Protein AF-A0A7Y3F1F1-F1 (afdb_monomer_lite)

Foldseek 3Di:
DDDPVVCVVVVLVVLLVCLVVPFVPDCDFPPPDHDDPDVVSVVVVVVVPPPPPDPPDDDDQWDWDAQPLVRDTFTFGWDDDPVNDDTPQLQGRQGPVLRDGPVLSVLVVCCCRRLVDDQAFQEEEADCPDSSNVSVVVRHVNYDYAYADPPDDQQDFDDDPNDTGGHHDLLDHPDAFPNGSAYHYDPDLVVPPPSVSSVVSRNRD

Secondary structure (DSSP, 8-state):
----GGGHHHHHHHHHHHHIIIIIS-S-PPTT----SSHHHHHHHHHTS-TTS--SS---SEEEEEETTTTEEEEEE----TTSPPP-SSS--B-TTT---HHHHHHHHHHHHHH---TT--EEES-SSSHHHHHHHTT-TT-EE-B--TTSPTT-EEEETTEEEEB--TTS--SPTT--SEEE-SS-GGG-TTHHHHHHHHHH-

Radius of gyration: 19.61 Å; chains: 1; bounding box: 64×45×43 Å

pLDDT: mean 88.76, std 12.5, range [46.25, 98.62]

Sequence (205 aa):
MKDFSFLEPARRSFRNWQRKRTRIRPSQLPSPFSHAKDIDAVHRYFSGFVDGRKPQVEPADTLAGVCYICDEDVHFSVNVPTDGAPVNWRETLTCPGCGLINRWRGCLHVFDAVCQPQQNDRIYLTETLSPVYQNLAARYPDLCASEFIPDAAPGESVEVHGVPVRNEDVTCLTFADASLDSVLCFDVLEHVPDYRSALKEFFRV

Structure (mmCIF, N/CA/C/O backbone):
data_AF-A0A7Y3F1F1-F1
#
_entry.id   AF-A0A7Y3F1F1-F1
#
loop_
_atom_site.group_PDB
_atom_site.id
_atom_site.type_symbol
_atom_site.label_atom_id
_atom_site.label_alt_id
_atom_site.label_comp_id
_atom_site.label_asym_id
_atom_site.label_entity_id
_atom_site.label_seq_id
_atom_site.pdbx_PDB_ins_code
_atom_site.Cartn_x
_atom_site.Cartn_y
_atom_site.Cartn_z
_atom_site.occupancy
_atom_site.B_iso_or_equiv
_atom_site.auth_seq_id
_atom_site.auth_comp_id
_atom_site.auth_asym_id
_atom_site.auth_atom_id
_atom_site.pdbx_PDB_model_num
ATOM 1 N N . MET A 1 1 ? -36.306 6.806 -4.053 1.00 48.94 1 MET A N 1
ATOM 2 C CA . MET A 1 1 ? -35.264 5.793 -3.769 1.00 48.94 1 MET A CA 1
ATOM 3 C C . MET A 1 1 ? -35.222 5.593 -2.263 1.00 48.94 1 MET A C 1
ATOM 5 O O . MET A 1 1 ? -35.136 6.593 -1.569 1.00 48.94 1 MET A O 1
ATOM 9 N N . LYS A 1 2 ? -35.389 4.369 -1.744 1.00 54.44 2 LYS A N 1
ATOM 10 C CA . LYS A 1 2 ? -35.271 4.122 -0.296 1.00 54.44 2 LYS A CA 1
ATOM 11 C C . LYS A 1 2 ? -33.787 4.110 0.070 1.00 54.44 2 LYS A C 1
ATOM 13 O O . LYS A 1 2 ? -33.035 3.356 -0.542 1.00 54.44 2 LYS A O 1
ATOM 18 N N . ASP A 1 3 ? -33.392 4.961 1.010 1.00 65.69 3 ASP A N 1
ATOM 19 C CA . ASP A 1 3 ? -32.038 4.981 1.553 1.00 65.69 3 ASP A CA 1
ATOM 20 C C . ASP A 1 3 ? -31.857 3.776 2.490 1.00 65.69 3 ASP A C 1
ATOM 22 O O . ASP A 1 3 ? -32.596 3.605 3.460 1.00 65.69 3 ASP A O 1
ATOM 26 N N . PHE A 1 4 ? -30.920 2.898 2.138 1.00 71.81 4 PHE A N 1
ATOM 27 C CA . PHE A 1 4 ? -30.567 1.695 2.894 1.00 71.81 4 PHE A CA 1
ATOM 28 C C . PHE A 1 4 ? -29.196 1.834 3.575 1.00 71.81 4 PHE A C 1
ATOM 30 O O . PHE A 1 4 ? -28.594 0.823 3.935 1.00 71.81 4 PHE A O 1
ATOM 37 N N . SER A 1 5 ? -28.699 3.062 3.755 1.00 70.88 5 SER A N 1
ATOM 38 C CA . SER A 1 5 ? -27.413 3.378 4.395 1.00 70.88 5 SER A CA 1
ATOM 39 C C . SER A 1 5 ? -27.214 2.697 5.757 1.00 70.88 5 SER A C 1
ATOM 41 O O . SER A 1 5 ? -26.111 2.261 6.076 1.00 70.88 5 SER A O 1
ATOM 43 N N . PHE A 1 6 ? -28.287 2.482 6.525 1.00 78.44 6 PHE A N 1
ATOM 44 C CA . PHE A 1 6 ? -28.245 1.776 7.814 1.00 78.44 6 PHE A CA 1
ATOM 45 C C . PHE A 1 6 ? -27.829 0.293 7.726 1.00 78.44 6 PHE A C 1
ATOM 47 O O . PHE A 1 6 ? -27.400 -0.279 8.726 1.00 78.44 6 PHE A O 1
ATOM 54 N N . LEU A 1 7 ? -27.943 -0.351 6.557 1.00 81.94 7 LEU A N 1
ATOM 55 C CA . LEU A 1 7 ? -27.497 -1.739 6.349 1.00 81.94 7 LEU A CA 1
ATOM 56 C C . LEU A 1 7 ? -26.009 -1.842 6.000 1.00 81.94 7 LEU A C 1
ATOM 58 O O . LEU A 1 7 ? -25.466 -2.948 5.966 1.00 81.94 7 LEU A O 1
ATOM 62 N N . GLU A 1 8 ? -25.349 -0.719 5.724 1.00 82.25 8 GLU A N 1
ATOM 63 C CA . GLU A 1 8 ? -23.978 -0.704 5.224 1.00 82.25 8 GLU A CA 1
ATOM 64 C C . GLU A 1 8 ? -22.957 -1.339 6.184 1.00 82.25 8 GLU A C 1
ATOM 66 O O . GLU A 1 8 ? -22.132 -2.127 5.712 1.00 82.25 8 GLU A O 1
ATOM 71 N N . PRO A 1 9 ? -23.033 -1.141 7.518 1.00 83.69 9 PRO A N 1
ATOM 72 C CA . PRO A 1 9 ? -22.144 -1.835 8.449 1.00 83.69 9 PRO A CA 1
ATOM 73 C C . PRO A 1 9 ? -22.270 -3.361 8.355 1.00 83.69 9 PRO A C 1
ATOM 75 O O . PRO A 1 9 ? -21.267 -4.065 8.259 1.00 83.69 9 PRO A O 1
ATOM 78 N N . ALA A 1 10 ? -23.499 -3.885 8.297 1.00 86.06 10 ALA A N 1
ATOM 79 C CA . ALA A 1 10 ? -23.739 -5.324 8.204 1.00 86.06 10 ALA A CA 1
ATOM 80 C C . ALA A 1 10 ? -23.251 -5.905 6.866 1.00 86.06 10 ALA A C 1
ATOM 82 O O . ALA A 1 10 ? -22.648 -6.981 6.834 1.00 86.06 10 ALA A O 1
ATOM 83 N N . ARG A 1 11 ? -23.463 -5.176 5.760 1.00 85.88 11 ARG A N 1
ATOM 84 C CA . ARG A 1 11 ? -22.950 -5.547 4.430 1.00 85.88 11 ARG A CA 1
ATOM 85 C C . ARG A 1 11 ? -21.427 -5.601 4.414 1.00 85.88 11 ARG A C 1
ATOM 87 O O . ARG A 1 11 ? -20.867 -6.585 3.932 1.00 85.88 11 ARG A O 1
ATOM 94 N N . ARG A 1 12 ? -20.770 -4.594 4.991 1.00 85.12 12 ARG A N 1
ATOM 95 C CA . ARG A 1 12 ? -19.311 -4.524 5.129 1.00 85.12 12 ARG A CA 1
ATOM 96 C C . ARG A 1 12 ? -18.765 -5.683 5.960 1.00 85.12 12 ARG A C 1
ATOM 98 O O . ARG A 1 12 ? -17.864 -6.384 5.504 1.00 85.12 12 ARG A O 1
ATOM 105 N N . SER A 1 13 ? -19.349 -5.959 7.128 1.00 85.56 13 SER A N 1
ATOM 106 C CA . SER A 1 13 ? -18.933 -7.090 7.970 1.00 85.56 13 SER A CA 1
ATOM 107 C C . SER A 1 13 ? -19.068 -8.432 7.245 1.00 85.56 13 SER A C 1
ATOM 109 O O . SER A 1 13 ? -18.141 -9.244 7.274 1.00 85.56 13 SER A O 1
ATOM 111 N N . PHE A 1 14 ? -20.185 -8.658 6.547 1.00 87.62 14 PHE A N 1
ATOM 112 C CA . PHE A 1 14 ? -20.390 -9.874 5.759 1.00 87.62 14 PHE A CA 1
ATOM 113 C C . PHE A 1 14 ? -19.380 -9.994 4.608 1.00 87.62 14 PHE A C 1
ATOM 115 O O . PHE A 1 14 ? -18.773 -11.052 4.425 1.00 87.62 14 PHE A O 1
ATOM 122 N N . ARG A 1 15 ? -19.135 -8.899 3.880 1.00 88.06 15 ARG A N 1
ATOM 123 C CA . ARG A 1 15 ? -18.131 -8.814 2.808 1.00 88.06 15 ARG A CA 1
ATOM 124 C C . ARG A 1 15 ? -16.734 -9.171 3.317 1.00 88.06 15 ARG A C 1
ATOM 126 O O . ARG A 1 15 ? -16.071 -10.025 2.730 1.00 88.06 15 ARG A O 1
ATOM 133 N N . ASN A 1 16 ? -16.297 -8.586 4.431 1.00 84.00 16 ASN A N 1
ATOM 134 C CA . ASN A 1 16 ? -14.983 -8.867 5.018 1.00 84.00 16 ASN A CA 1
ATOM 135 C C . ASN A 1 16 ? -14.855 -10.314 5.492 1.00 84.00 16 ASN A C 1
ATOM 137 O O . ASN A 1 16 ? -13.823 -10.954 5.276 1.00 84.00 16 ASN A O 1
ATOM 141 N N . TRP A 1 17 ? -15.911 -10.864 6.093 1.00 86.31 17 TRP A N 1
ATOM 142 C CA . TRP A 1 17 ? -15.952 -12.282 6.435 1.00 86.31 17 TRP A CA 1
ATOM 143 C C . TRP A 1 17 ? -15.817 -13.167 5.188 1.00 86.31 17 TRP A C 1
ATOM 145 O O . TRP A 1 17 ? -15.023 -14.112 5.183 1.00 86.31 17 TRP A O 1
ATOM 155 N N . GLN A 1 18 ? -16.523 -12.833 4.104 1.00 84.62 18 GLN A N 1
ATOM 156 C CA . GLN A 1 18 ? -16.448 -13.570 2.847 1.00 84.62 18 GLN A CA 1
ATOM 157 C C . GLN A 1 18 ? -15.039 -13.504 2.239 1.00 84.62 18 GLN A C 1
ATOM 159 O O . GLN A 1 18 ? -14.499 -14.552 1.881 1.00 84.62 18 GLN A O 1
ATOM 164 N N . ARG A 1 19 ? -14.402 -12.325 2.189 1.00 83.31 19 ARG A N 1
ATOM 165 C CA . ARG A 1 19 ? -13.003 -12.151 1.741 1.00 83.31 19 ARG A CA 1
ATOM 166 C C . ARG A 1 19 ? -12.044 -13.033 2.549 1.00 83.31 19 ARG A C 1
ATOM 168 O O . ARG A 1 19 ? -11.305 -13.837 1.977 1.00 83.31 19 ARG A O 1
ATOM 175 N N . LYS A 1 20 ? -12.122 -12.978 3.886 1.00 78.75 20 LYS A N 1
ATOM 176 C CA . LYS A 1 20 ? -11.295 -13.799 4.793 1.00 78.75 20 LYS A CA 1
ATOM 177 C C . LYS A 1 20 ? -11.478 -15.298 4.538 1.00 78.75 20 LYS A C 1
ATOM 179 O O . LYS A 1 20 ? -10.496 -16.036 4.474 1.00 78.75 20 LYS A O 1
ATOM 184 N N . ARG A 1 21 ? -12.725 -15.749 4.364 1.00 79.25 21 ARG A N 1
ATOM 185 C CA . ARG A 1 21 ? -13.057 -17.165 4.153 1.00 79.25 21 ARG A CA 1
ATOM 186 C C . ARG A 1 21 ? -12.664 -17.680 2.768 1.00 79.25 21 ARG A C 1
ATOM 188 O O . ARG A 1 21 ? -12.277 -18.837 2.654 1.00 79.25 21 ARG A O 1
ATOM 195 N N . THR A 1 22 ? -12.800 -16.860 1.729 1.00 73.81 22 THR A N 1
ATOM 196 C CA . THR A 1 22 ? -12.724 -17.322 0.331 1.00 73.81 22 THR A CA 1
ATOM 197 C C . THR A 1 22 ? -11.454 -16.912 -0.407 1.00 73.81 22 THR A C 1
ATOM 199 O O . THR A 1 22 ? -11.163 -17.523 -1.430 1.00 73.81 22 THR A O 1
ATOM 202 N N . ARG A 1 23 ? -10.706 -15.906 0.074 1.00 67.00 23 ARG A N 1
ATOM 203 C CA . ARG A 1 23 ? -9.561 -15.312 -0.652 1.00 67.00 23 ARG A CA 1
ATOM 204 C C . ARG A 1 23 ? -8.264 -15.203 0.141 1.00 67.00 23 ARG A C 1
ATOM 206 O O . ARG A 1 23 ? -7.208 -15.421 -0.433 1.00 67.00 23 ARG A O 1
ATOM 213 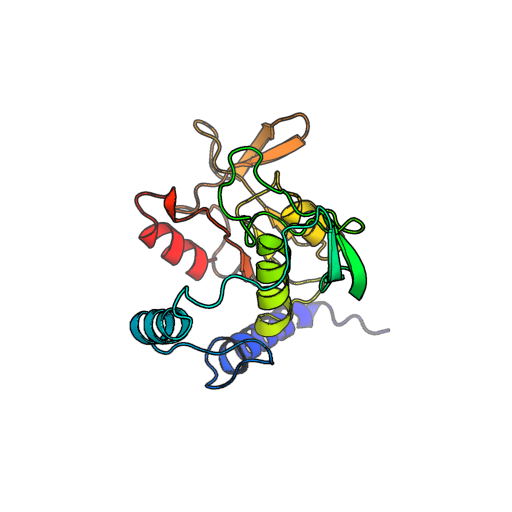N N . ILE A 1 24 ? -8.333 -14.965 1.452 1.00 66.69 24 ILE A N 1
ATOM 214 C CA . ILE A 1 24 ? -7.125 -14.910 2.300 1.00 66.69 24 ILE A CA 1
ATOM 215 C C . ILE A 1 24 ? -6.686 -16.310 2.757 1.00 66.69 24 ILE A C 1
ATOM 217 O O . ILE A 1 24 ? -5.497 -16.592 2.854 1.00 66.69 24 ILE A O 1
ATOM 221 N N . ARG A 1 25 ? -7.647 -17.203 3.029 1.00 65.38 25 ARG A N 1
ATOM 222 C CA . ARG A 1 25 ? -7.397 -18.593 3.453 1.00 65.38 25 ARG A CA 1
ATOM 223 C C . ARG A 1 25 ? -7.662 -19.711 2.415 1.00 65.38 25 ARG A C 1
ATOM 225 O O . ARG A 1 25 ? -7.680 -20.867 2.840 1.00 65.38 25 ARG A O 1
ATOM 232 N N . PRO A 1 26 ? -7.954 -19.468 1.121 1.00 62.38 26 PRO A N 1
ATOM 233 C CA . PRO A 1 26 ? -8.278 -20.548 0.203 1.00 62.38 26 PRO A CA 1
ATOM 234 C C . PRO A 1 26 ? -7.028 -21.341 -0.178 1.00 62.38 26 PRO A C 1
ATOM 236 O O . PRO A 1 26 ? -5.894 -20.916 0.002 1.00 62.38 26 PRO A O 1
ATOM 239 N N . SER A 1 27 ? -7.249 -22.498 -0.787 1.00 61.00 27 SER A N 1
ATOM 240 C CA . SER A 1 27 ? -6.193 -23.287 -1.420 1.00 61.00 27 SER A CA 1
ATOM 241 C C . SER A 1 27 ? -5.733 -22.720 -2.773 1.00 61.00 27 SER A C 1
ATOM 243 O O . SER A 1 27 ? -4.730 -23.195 -3.302 1.00 61.00 27 SER A O 1
ATOM 245 N N . GLN A 1 28 ? -6.450 -21.743 -3.352 1.00 68.62 28 GLN A N 1
ATOM 246 C CA . GLN A 1 28 ? -6.217 -21.215 -4.704 1.00 68.62 28 GLN A CA 1
ATOM 247 C C . GLN A 1 28 ? -6.370 -19.685 -4.760 1.00 68.62 28 GLN A C 1
ATOM 249 O O . GLN A 1 28 ? -7.409 -19.144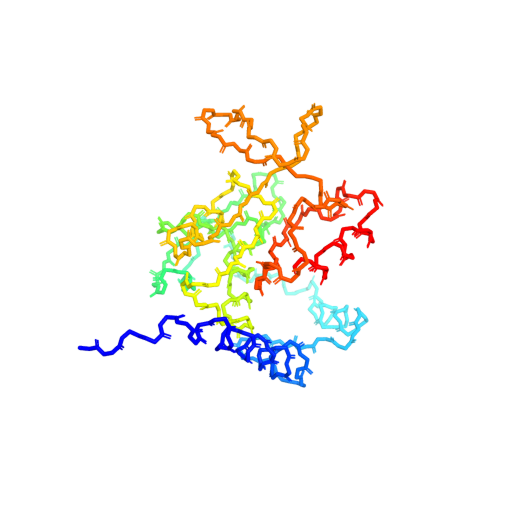 -4.376 1.00 68.62 28 GLN A O 1
ATOM 254 N N . LEU A 1 29 ? -5.341 -19.010 -5.279 1.00 77.00 29 LEU A N 1
ATOM 255 C CA . LEU A 1 29 ? -5.334 -17.578 -5.593 1.00 77.00 29 LEU A CA 1
ATOM 256 C C . LEU A 1 29 ? -5.647 -17.352 -7.081 1.00 77.00 29 LEU A C 1
ATOM 258 O O . LEU A 1 29 ? -5.452 -18.266 -7.887 1.00 77.00 29 LEU A O 1
ATOM 262 N N . PRO A 1 30 ? -6.146 -16.163 -7.468 1.00 81.38 30 PRO A N 1
ATOM 263 C CA . PRO A 1 30 ? -6.250 -15.809 -8.878 1.00 81.38 30 PRO A CA 1
ATOM 264 C C . PRO A 1 30 ? -4.861 -15.772 -9.527 1.00 81.38 30 PRO A C 1
ATOM 266 O O . PRO A 1 30 ? -3.894 -15.320 -8.914 1.00 81.38 30 PRO A O 1
ATOM 269 N N . SER A 1 31 ? -4.777 -16.211 -10.785 1.00 80.31 31 SER A N 1
ATOM 270 C CA . SER A 1 31 ? -3.573 -16.035 -11.606 1.00 80.31 31 SER A CA 1
ATOM 271 C C . SER A 1 31 ? -3.149 -14.556 -11.617 1.00 80.31 31 SER A C 1
ATOM 273 O O . SER A 1 31 ? -4.028 -13.703 -11.743 1.00 80.31 31 SER A O 1
ATOM 275 N N . PRO A 1 32 ? -1.844 -14.232 -11.525 1.00 84.56 32 PRO A N 1
ATOM 276 C CA . PRO A 1 32 ? -0.686 -15.137 -11.526 1.00 84.56 32 PRO A CA 1
ATOM 277 C C . PRO A 1 32 ? -0.234 -15.589 -10.125 1.00 84.56 32 PRO A C 1
ATOM 279 O O . PRO A 1 32 ? 0.852 -16.147 -9.978 1.00 84.56 32 PRO A O 1
ATOM 282 N N . PHE A 1 33 ? -1.018 -15.322 -9.081 1.00 85.19 33 PHE A N 1
ATOM 283 C CA . PHE A 1 33 ? -0.605 -15.557 -7.703 1.00 85.19 33 PHE A CA 1
ATOM 284 C C . PHE A 1 33 ? -0.799 -17.015 -7.283 1.00 85.19 33 PHE A C 1
ATOM 286 O O . PHE A 1 33 ? -1.746 -17.693 -7.681 1.00 85.19 33 PHE A O 1
ATOM 293 N N . SER A 1 34 ? 0.092 -17.494 -6.418 1.00 79.69 34 SER A N 1
ATOM 294 C CA . SER A 1 34 ? 0.042 -18.842 -5.854 1.00 79.69 34 SER A CA 1
ATOM 295 C C . SER A 1 34 ? 0.400 -18.822 -4.375 1.00 79.69 34 SER A C 1
ATOM 297 O O . SER A 1 34 ? 1.317 -18.109 -3.970 1.00 79.69 34 SER A O 1
ATOM 299 N N . HIS A 1 35 ? -0.283 -19.635 -3.569 1.00 79.50 35 HIS A N 1
ATOM 300 C CA . HIS A 1 35 ? 0.097 -19.828 -2.174 1.00 79.50 35 HIS A CA 1
ATOM 301 C C . HIS A 1 35 ? 1.345 -20.707 -2.073 1.00 79.50 35 HIS A C 1
ATOM 303 O O . HIS A 1 35 ? 1.365 -21.834 -2.570 1.00 79.50 35 HIS A O 1
ATOM 309 N N . ALA A 1 36 ? 2.347 -20.226 -1.344 1.00 80.88 36 ALA A N 1
ATOM 310 C CA . ALA A 1 36 ? 3.374 -21.082 -0.776 1.00 80.88 36 ALA A CA 1
ATOM 311 C C . ALA A 1 36 ? 2.923 -21.540 0.616 1.00 80.88 36 ALA A C 1
ATOM 313 O O . ALA A 1 36 ? 2.384 -20.752 1.391 1.00 80.88 36 ALA A O 1
ATOM 314 N N . LYS A 1 37 ? 3.110 -22.828 0.923 1.00 79.56 37 LYS A N 1
ATOM 315 C CA . LYS A 1 37 ? 2.702 -23.404 2.217 1.00 79.56 37 LYS A CA 1
ATOM 316 C C . LYS A 1 37 ? 3.575 -22.919 3.374 1.00 79.56 37 LYS A C 1
ATOM 318 O O . LYS A 1 37 ? 3.096 -22.806 4.496 1.00 79.56 37 LYS A O 1
ATOM 323 N N . ASP A 1 38 ? 4.842 -22.670 3.080 1.00 83.69 38 ASP A N 1
ATOM 324 C CA . ASP A 1 38 ? 5.893 -22.311 4.019 1.00 83.69 38 ASP A CA 1
ATOM 325 C C . ASP A 1 38 ? 7.013 -21.571 3.273 1.00 83.69 38 ASP A C 1
ATOM 327 O O . ASP A 1 38 ? 7.017 -21.471 2.039 1.00 83.69 38 ASP A O 1
ATOM 331 N N . ILE A 1 39 ? 7.962 -21.037 4.039 1.00 83.56 39 ILE A N 1
ATOM 332 C CA . ILE A 1 39 ? 9.119 -20.326 3.495 1.00 83.56 39 ILE A CA 1
ATOM 333 C C . ILE A 1 39 ? 10.017 -21.252 2.657 1.00 83.56 39 ILE A C 1
ATOM 335 O O . ILE A 1 39 ? 10.589 -20.819 1.661 1.00 83.56 39 ILE A O 1
ATOM 339 N N . ASP A 1 40 ? 10.070 -22.548 2.971 1.00 86.31 40 ASP A N 1
ATOM 340 C CA . ASP A 1 40 ? 10.858 -23.527 2.216 1.00 86.31 40 ASP A CA 1
ATOM 341 C C . ASP A 1 40 ? 10.284 -23.770 0.814 1.00 86.31 40 ASP A C 1
ATOM 343 O O . ASP A 1 40 ? 11.019 -23.988 -0.149 1.00 86.31 40 ASP A O 1
ATOM 347 N N . ALA A 1 41 ? 8.961 -23.730 0.653 1.00 85.56 41 ALA A N 1
ATOM 348 C CA . ALA A 1 41 ? 8.294 -23.773 -0.641 1.00 85.56 41 ALA A CA 1
ATOM 349 C C . ALA A 1 41 ? 8.605 -22.519 -1.466 1.00 85.56 41 ALA A C 1
ATOM 351 O O . ALA A 1 41 ? 8.846 -22.642 -2.667 1.00 85.56 41 ALA A O 1
ATOM 352 N N . VAL A 1 42 ? 8.666 -21.343 -0.829 1.00 82.62 42 VAL A N 1
ATOM 353 C CA . VAL A 1 42 ? 9.107 -20.098 -1.478 1.00 82.62 42 VAL A CA 1
ATOM 354 C C . VAL A 1 42 ? 10.557 -20.231 -1.943 1.00 82.62 42 VAL A C 1
ATOM 356 O O . VAL A 1 42 ? 10.848 -20.020 -3.119 1.00 82.62 42 VAL A O 1
ATOM 359 N N . HIS A 1 43 ? 11.460 -20.657 -1.057 1.00 82.44 43 HIS A N 1
ATOM 360 C CA . HIS A 1 43 ? 12.865 -20.861 -1.399 1.00 82.44 43 HIS A CA 1
ATOM 361 C C . HIS A 1 43 ? 13.046 -21.881 -2.520 1.00 82.44 43 HIS A C 1
ATOM 363 O O . HIS A 1 43 ? 13.827 -21.623 -3.425 1.00 82.44 43 HIS A O 1
ATOM 369 N N . ARG A 1 44 ? 12.308 -23.000 -2.511 1.00 82.31 44 ARG A N 1
ATOM 370 C CA . ARG A 1 44 ? 12.335 -23.997 -3.596 1.00 82.31 44 ARG A CA 1
ATOM 371 C C . ARG A 1 44 ? 11.837 -23.445 -4.924 1.00 82.31 44 ARG A C 1
ATOM 373 O O . ARG A 1 44 ? 12.409 -23.767 -5.961 1.00 82.31 44 ARG A O 1
ATOM 380 N N . TYR A 1 45 ? 10.777 -22.640 -4.900 1.00 79.12 45 TYR A N 1
ATOM 381 C CA . TYR A 1 45 ? 10.273 -21.990 -6.104 1.00 79.12 45 TYR A CA 1
ATOM 382 C C . TYR A 1 45 ? 11.358 -21.100 -6.712 1.00 79.12 45 TYR A C 1
ATOM 384 O O . TYR A 1 45 ? 11.686 -21.263 -7.882 1.00 79.12 45 TYR A O 1
ATOM 392 N N . PHE A 1 46 ? 11.975 -20.231 -5.905 1.00 75.06 46 PHE A N 1
ATOM 393 C CA . PHE A 1 46 ? 13.008 -19.312 -6.382 1.00 75.06 46 PHE A CA 1
ATOM 394 C C . PHE A 1 46 ? 14.354 -19.986 -6.682 1.00 75.06 46 PHE A C 1
ATOM 396 O O . PHE A 1 46 ? 15.037 -19.565 -7.608 1.00 75.06 46 PHE A O 1
ATOM 403 N N . SER A 1 47 ? 14.726 -21.062 -5.985 1.00 71.81 47 SER A N 1
ATOM 404 C CA . SER A 1 47 ? 15.972 -21.797 -6.250 1.00 71.81 47 SER A CA 1
ATOM 405 C C . SER A 1 47 ? 15.917 -22.648 -7.520 1.00 71.81 47 SER A C 1
ATOM 407 O O . SER A 1 47 ? 16.960 -22.958 -8.094 1.00 71.81 47 SER A O 1
ATOM 409 N N . GLY A 1 48 ? 14.713 -22.985 -8.000 1.00 61.62 48 GLY A N 1
ATOM 410 C CA . GLY A 1 48 ? 14.507 -23.582 -9.322 1.00 61.62 48 GLY A CA 1
ATOM 411 C C . GLY A 1 48 ? 14.868 -22.639 -10.477 1.00 61.62 48 GLY A C 1
ATOM 412 O O . GLY A 1 48 ? 15.159 -23.103 -11.581 1.00 61.62 48 GLY A O 1
ATOM 413 N N . PHE A 1 49 ? 14.922 -21.329 -10.220 1.00 58.53 49 PHE A N 1
ATOM 414 C CA . PHE A 1 49 ? 15.497 -20.337 -11.123 1.00 58.53 49 PHE A CA 1
ATOM 415 C C . PHE A 1 49 ? 16.993 -20.228 -10.829 1.00 58.53 49 PHE A C 1
ATOM 417 O O . PHE A 1 49 ? 17.469 -19.235 -10.289 1.00 58.53 49 PHE A O 1
ATOM 424 N N . VAL A 1 50 ? 17.746 -21.285 -11.149 1.00 52.44 50 VAL A N 1
ATOM 425 C CA . VAL A 1 50 ? 19.210 -21.214 -11.105 1.00 52.44 50 VAL A CA 1
ATOM 426 C C . VAL A 1 50 ? 19.633 -20.041 -11.987 1.00 52.44 50 VAL A C 1
ATOM 428 O O . VAL A 1 50 ? 19.282 -19.995 -13.171 1.00 52.44 50 VAL A O 1
ATOM 431 N N . ASP A 1 51 ? 20.371 -19.114 -11.380 1.00 50.97 51 ASP A N 1
ATOM 432 C CA . ASP A 1 51 ? 20.972 -17.895 -11.931 1.00 50.97 51 ASP A CA 1
ATOM 433 C C . ASP A 1 51 ? 22.047 -18.210 -12.998 1.00 50.97 51 ASP A C 1
ATOM 435 O O . ASP A 1 51 ? 23.220 -17.868 -12.904 1.00 50.97 51 ASP A O 1
ATOM 439 N N . GLY A 1 52 ? 21.653 -18.992 -14.002 1.00 46.25 52 GLY A N 1
ATOM 440 C CA . GLY A 1 52 ? 22.434 -19.376 -15.176 1.00 46.25 52 GLY A CA 1
ATOM 441 C C . GLY A 1 52 ? 21.722 -19.029 -16.483 1.00 46.25 52 GLY A C 1
ATOM 442 O O . GLY A 1 52 ? 22.336 -19.045 -17.548 1.00 46.25 52 GLY A O 1
ATOM 443 N N . ARG A 1 53 ? 20.439 -18.653 -16.423 1.00 47.94 53 ARG A N 1
ATOM 444 C CA . ARG A 1 53 ? 19.796 -17.891 -17.493 1.00 47.94 53 ARG A CA 1
ATOM 445 C C . ARG A 1 53 ? 19.918 -16.425 -17.120 1.00 47.94 53 ARG A C 1
ATOM 447 O O . ARG A 1 53 ? 19.008 -15.874 -16.508 1.00 47.94 53 ARG A O 1
ATOM 454 N N . LYS A 1 54 ? 21.041 -15.802 -17.500 1.00 47.81 54 LYS A N 1
ATOM 455 C CA . LYS A 1 54 ? 21.082 -14.339 -17.619 1.00 47.81 54 LYS A CA 1
ATOM 456 C C . LYS A 1 54 ? 19.792 -13.918 -18.334 1.00 47.81 54 LYS A C 1
ATOM 458 O O . LYS A 1 54 ? 19.459 -14.571 -19.334 1.00 47.81 54 LYS A O 1
ATOM 463 N N . PRO A 1 55 ? 19.046 -12.913 -17.845 1.00 50.78 55 PRO A N 1
ATOM 464 C CA . PRO A 1 55 ? 17.967 -12.335 -18.629 1.00 50.78 55 PRO A CA 1
ATOM 465 C C . PRO A 1 55 ? 18.502 -12.115 -20.044 1.00 50.78 55 PRO A C 1
ATOM 467 O O . PRO A 1 55 ? 19.526 -11.465 -20.217 1.00 50.78 55 PRO A O 1
ATOM 470 N N . GLN A 1 56 ? 17.865 -12.716 -21.051 1.00 49.94 56 GLN A N 1
ATOM 471 C CA . GLN A 1 56 ? 18.275 -12.527 -22.451 1.00 49.94 56 GLN A CA 1
ATOM 472 C C . GLN A 1 56 ? 17.978 -11.107 -22.953 1.00 49.94 56 GLN A C 1
ATOM 474 O O . GLN A 1 56 ? 18.215 -10.792 -24.114 1.00 49.94 56 GLN A O 1
ATOM 479 N N . VAL A 1 57 ? 17.421 -10.265 -22.086 1.00 57.12 57 VAL A N 1
ATOM 480 C CA . VAL A 1 57 ? 17.193 -8.857 -22.346 1.00 57.12 57 VAL A CA 1
ATOM 481 C C . VAL A 1 57 ? 18.478 -8.137 -21.961 1.00 57.12 57 VAL A C 1
ATOM 483 O O . VAL A 1 57 ? 18.752 -7.948 -20.776 1.00 57.12 57 VAL A O 1
ATOM 486 N N . GLU A 1 58 ? 19.272 -7.773 -22.968 1.00 62.28 58 GLU A N 1
ATOM 487 C CA . GLU A 1 58 ? 20.286 -6.729 -22.811 1.00 62.28 58 GLU A CA 1
ATOM 488 C C . GLU A 1 58 ? 19.613 -5.531 -22.124 1.00 62.28 58 GLU A C 1
ATOM 490 O O . GLU A 1 58 ? 18.520 -5.146 -22.556 1.00 62.28 58 GLU A O 1
ATOM 495 N N . PRO A 1 59 ? 20.179 -4.989 -21.032 1.00 62.44 59 PRO A N 1
ATOM 496 C CA . PRO A 1 59 ? 19.536 -3.926 -20.277 1.00 62.44 59 PRO A CA 1
ATOM 497 C C . PRO A 1 59 ? 19.372 -2.695 -21.174 1.00 62.44 59 PRO A C 1
ATOM 499 O O . PRO A 1 59 ? 20.311 -1.945 -21.414 1.00 62.44 59 PRO A O 1
ATOM 502 N N . ALA A 1 60 ? 18.164 -2.526 -21.701 1.00 76.06 60 ALA A N 1
ATOM 503 C CA . ALA A 1 60 ? 17.729 -1.323 -22.379 1.00 76.06 60 ALA A CA 1
ATOM 504 C C . ALA A 1 60 ? 17.117 -0.376 -21.345 1.00 76.06 60 ALA A C 1
ATOM 506 O O . ALA A 1 60 ? 16.470 -0.826 -20.399 1.00 76.06 60 ALA A O 1
ATOM 507 N N . ASP A 1 61 ? 17.245 0.931 -21.572 1.00 88.19 61 ASP A N 1
ATOM 508 C CA . ASP A 1 61 ? 16.672 1.971 -20.702 1.00 88.19 61 ASP A CA 1
ATOM 509 C C . ASP A 1 61 ? 15.136 1.925 -20.645 1.00 88.19 61 ASP A C 1
ATOM 511 O O . ASP A 1 61 ? 14.507 2.597 -19.822 1.00 88.19 61 ASP A O 1
ATOM 515 N N . THR A 1 62 ? 14.510 1.134 -21.524 1.00 93.25 62 THR A N 1
ATOM 516 C CA . THR A 1 62 ? 13.071 0.889 -21.512 1.00 93.25 62 THR A CA 1
ATOM 517 C C . THR A 1 62 ? 12.722 -0.577 -21.740 1.00 93.25 62 THR A C 1
ATOM 519 O O . THR A 1 62 ? 13.436 -1.306 -22.429 1.00 93.25 62 THR A O 1
ATOM 522 N N . LEU A 1 63 ? 11.585 -1.000 -21.185 1.00 94.44 63 LEU A N 1
ATOM 523 C CA . LEU A 1 63 ? 11.018 -2.332 -21.385 1.00 94.44 63 LEU A CA 1
ATOM 524 C C . LEU A 1 63 ? 9.522 -2.227 -21.695 1.00 94.44 63 LEU A C 1
ATOM 526 O O . LEU A 1 63 ? 8.764 -1.658 -20.909 1.00 94.44 63 LEU A O 1
ATOM 530 N N . ALA A 1 64 ? 9.088 -2.794 -22.821 1.00 95.50 64 ALA A N 1
ATOM 531 C CA . ALA A 1 64 ? 7.672 -2.865 -23.170 1.00 95.50 64 ALA A CA 1
ATOM 532 C C . ALA A 1 64 ? 6.919 -3.847 -22.253 1.00 95.50 64 ALA A C 1
ATOM 534 O O . ALA A 1 64 ? 7.417 -4.931 -21.943 1.00 95.50 64 ALA A O 1
ATOM 535 N N . GLY A 1 65 ? 5.704 -3.487 -21.845 1.00 94.44 65 GLY A N 1
ATOM 536 C CA . GLY A 1 65 ? 4.801 -4.376 -21.119 1.00 94.44 65 GLY A CA 1
ATOM 537 C C . GLY A 1 65 ? 3.498 -3.692 -20.717 1.00 94.44 65 GLY A C 1
ATOM 538 O O . GLY A 1 65 ? 3.276 -2.527 -21.021 1.00 94.44 65 GLY A O 1
ATOM 539 N N . VAL A 1 66 ? 2.646 -4.412 -19.990 1.00 96.44 66 VAL A N 1
ATOM 540 C CA . VAL A 1 66 ? 1.342 -3.900 -19.543 1.00 96.44 66 VAL A CA 1
ATOM 541 C C . VAL A 1 66 ? 1.447 -3.371 -18.117 1.00 96.44 66 VAL A C 1
ATOM 543 O O . VAL A 1 66 ? 1.918 -4.064 -17.206 1.00 96.44 66 VAL A O 1
ATOM 546 N N . CYS A 1 67 ? 1.003 -2.138 -17.883 1.00 97.25 67 CYS A N 1
ATOM 547 C CA . CYS A 1 67 ? 0.886 -1.603 -16.534 1.00 97.25 67 CYS A CA 1
ATOM 548 C C . CYS A 1 67 ? -0.443 -2.026 -15.914 1.00 97.25 67 CYS A C 1
ATOM 550 O O . CYS A 1 67 ? -1.473 -1.461 -16.248 1.00 97.25 67 CYS A O 1
ATOM 552 N N . TYR A 1 68 ? -0.409 -2.935 -14.935 1.00 95.56 68 TYR A N 1
ATOM 553 C CA . TYR A 1 68 ? -1.612 -3.373 -14.213 1.00 95.56 68 TYR A CA 1
ATOM 554 C C . TYR A 1 68 ? -2.465 -2.222 -13.645 1.00 95.56 68 TYR A C 1
ATOM 556 O O . TYR A 1 68 ? -3.684 -2.297 -13.646 1.00 95.56 68 TYR A O 1
ATOM 564 N N . ILE A 1 69 ? -1.828 -1.152 -13.160 1.00 96.31 69 ILE A N 1
ATOM 565 C CA . ILE A 1 69 ? -2.533 -0.033 -12.517 1.00 96.31 69 ILE A CA 1
ATOM 566 C C . ILE A 1 69 ? -3.169 0.917 -13.534 1.00 96.31 69 ILE A C 1
ATOM 568 O O . ILE A 1 69 ? -4.222 1.479 -13.255 1.00 96.31 69 ILE A O 1
ATOM 572 N N . CYS A 1 70 ? -2.523 1.118 -14.685 1.00 96.38 70 CYS A N 1
ATOM 573 C CA . CYS A 1 70 ? -3.061 1.965 -15.754 1.00 96.38 70 CYS A CA 1
ATOM 574 C C . CYS A 1 70 ? -4.003 1.192 -16.684 1.00 96.38 70 CYS A C 1
ATOM 576 O O . CYS A 1 70 ? -4.820 1.818 -17.340 1.00 96.38 70 CYS A O 1
ATOM 578 N N . ASP A 1 71 ? -3.879 -0.137 -16.725 1.00 96.31 71 ASP A N 1
ATOM 579 C CA . ASP A 1 71 ? -4.518 -1.028 -17.699 1.00 96.31 71 ASP A CA 1
ATOM 580 C C . ASP A 1 71 ? -4.164 -0.682 -19.159 1.00 96.31 71 ASP A C 1
ATOM 582 O O . ASP A 1 71 ? -4.995 -0.701 -20.060 1.00 96.31 71 ASP A O 1
ATOM 586 N N . GLU A 1 72 ? -2.893 -0.335 -19.390 1.00 97.62 72 GLU A N 1
ATOM 587 C CA . GLU A 1 72 ? -2.383 0.128 -20.685 1.00 97.62 72 GLU A CA 1
ATOM 588 C C . GLU A 1 72 ? -1.035 -0.523 -21.031 1.00 97.62 72 GLU A C 1
ATOM 590 O O . GLU A 1 72 ? -0.220 -0.820 -20.144 1.00 97.62 72 GLU A O 1
ATOM 595 N N . ASP A 1 73 ? -0.782 -0.699 -22.332 1.00 98.19 73 ASP A N 1
ATOM 596 C CA . ASP A 1 73 ? 0.541 -1.014 -22.875 1.00 98.19 73 ASP A CA 1
ATOM 597 C C . ASP A 1 73 ? 1.465 0.201 -22.728 1.00 98.19 73 ASP A C 1
ATOM 599 O O . ASP A 1 73 ? 1.184 1.289 -23.231 1.00 98.19 73 ASP A O 1
ATOM 603 N N . VAL A 1 74 ? 2.602 0.019 -22.057 1.00 97.81 74 VAL A N 1
ATOM 604 C CA . VAL A 1 74 ? 3.569 1.086 -21.792 1.00 97.81 74 VAL A CA 1
ATOM 605 C C . VAL A 1 74 ? 5.002 0.622 -22.033 1.00 97.81 74 VAL A C 1
ATOM 607 O O . VAL A 1 74 ? 5.326 -0.565 -22.002 1.00 97.81 74 VAL A O 1
ATOM 610 N N . HIS A 1 75 ? 5.891 1.592 -22.231 1.00 97.25 75 HIS A N 1
ATOM 611 C CA . HIS A 1 75 ? 7.332 1.376 -22.161 1.00 97.25 75 HIS A CA 1
ATOM 612 C C . HIS A 1 75 ? 7.805 1.833 -20.783 1.00 97.25 75 HIS A C 1
ATOM 614 O O . HIS A 1 75 ? 7.874 3.030 -20.503 1.00 97.2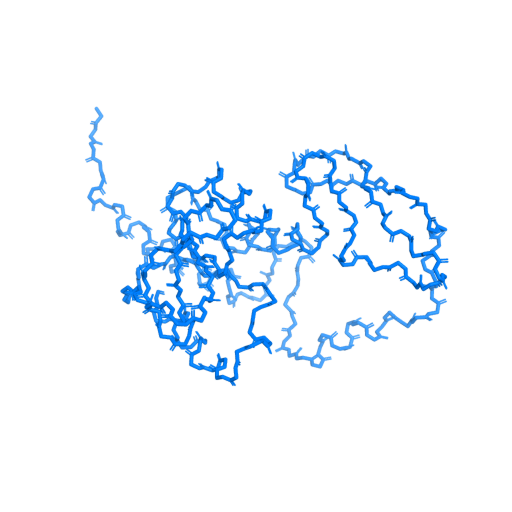5 75 HIS A O 1
ATOM 620 N N . PHE A 1 76 ? 8.071 0.879 -19.897 1.00 97.31 76 PHE A N 1
ATOM 621 C CA . PHE A 1 76 ? 8.570 1.162 -18.559 1.00 97.31 76 PHE A CA 1
ATOM 622 C C . PHE A 1 76 ? 9.988 1.705 -18.623 1.00 97.31 76 PHE A C 1
ATOM 624 O O . PHE A 1 76 ? 10.812 1.147 -19.342 1.00 97.31 76 PHE A O 1
ATOM 631 N N . SER A 1 77 ? 10.292 2.727 -17.827 1.00 96.75 77 SER A N 1
ATOM 632 C CA . SER A 1 77 ? 11.672 3.181 -17.653 1.00 96.75 77 SER A CA 1
ATOM 633 C C . SER A 1 77 ? 12.443 2.195 -16.773 1.00 96.75 77 SER A C 1
ATOM 635 O O . SER A 1 77 ? 11.967 1.796 -15.703 1.00 96.75 77 SER A O 1
ATOM 637 N N . VAL A 1 78 ? 13.624 1.794 -17.242 1.00 95.38 78 VAL A N 1
ATOM 638 C CA . VAL A 1 78 ? 14.561 0.907 -16.550 1.00 95.38 78 VAL A CA 1
ATOM 639 C C . VAL A 1 78 ? 15.735 1.742 -16.045 1.00 95.38 78 VAL A C 1
ATOM 641 O O . VAL A 1 78 ? 16.358 2.482 -16.797 1.00 95.38 78 VAL A O 1
ATOM 644 N N . ASN A 1 79 ? 16.051 1.607 -14.763 1.00 92.31 79 ASN A N 1
ATOM 645 C CA . ASN A 1 79 ? 17.223 2.205 -14.149 1.00 92.31 79 ASN A CA 1
ATOM 646 C C . ASN A 1 79 ? 18.387 1.225 -14.316 1.00 92.31 79 ASN A C 1
ATOM 648 O O . ASN A 1 79 ? 18.488 0.247 -13.569 1.00 92.31 79 ASN A O 1
ATOM 652 N N . VAL A 1 80 ? 19.203 1.460 -15.342 1.00 90.06 80 VAL A N 1
ATOM 653 C CA . VAL A 1 80 ? 20.388 0.656 -15.648 1.00 90.06 80 VAL A CA 1
ATOM 654 C C . VAL A 1 80 ? 21.576 1.195 -14.839 1.00 90.06 80 VAL A C 1
ATOM 656 O O . VAL A 1 80 ? 21.970 2.346 -15.044 1.00 90.06 80 VAL A O 1
ATOM 659 N N . PRO A 1 81 ? 22.159 0.404 -13.918 1.00 88.25 81 PRO A N 1
ATOM 660 C CA . PRO A 1 81 ? 23.308 0.847 -13.135 1.00 88.25 81 PRO A CA 1
ATOM 661 C C . PRO A 1 81 ? 24.520 1.162 -14.021 1.00 88.25 81 PRO A C 1
ATOM 663 O O . PRO A 1 81 ? 24.867 0.398 -14.923 1.00 88.25 81 PRO A O 1
ATOM 666 N N . THR A 1 82 ? 25.200 2.276 -13.750 1.00 88.69 82 THR A N 1
ATOM 667 C CA . THR A 1 82 ? 26.387 2.709 -14.513 1.00 88.69 82 THR A CA 1
ATOM 668 C C . THR A 1 82 ? 27.665 1.970 -14.119 1.00 88.69 82 THR A C 1
ATOM 670 O O . THR A 1 82 ? 28.643 1.984 -14.863 1.00 88.69 82 THR A O 1
ATOM 673 N N . ASP A 1 83 ? 27.663 1.315 -12.960 1.00 87.00 83 ASP A N 1
ATOM 674 C CA . ASP A 1 83 ? 28.773 0.538 -12.402 1.00 87.00 83 ASP A CA 1
ATOM 675 C C . ASP A 1 83 ? 28.805 -0.919 -12.902 1.00 87.00 83 ASP A C 1
ATOM 677 O O . ASP A 1 83 ? 29.660 -1.704 -12.489 1.00 87.00 83 ASP A O 1
ATOM 681 N N . GLY A 1 84 ? 27.886 -1.285 -13.802 1.00 82.69 84 GLY A N 1
ATOM 682 C CA . GLY A 1 84 ? 27.753 -2.641 -14.327 1.00 82.69 84 GLY A CA 1
ATOM 683 C C . GLY A 1 84 ? 27.088 -3.620 -13.357 1.00 82.69 84 GLY A C 1
ATOM 684 O O . GLY A 1 84 ? 27.075 -4.823 -13.635 1.00 82.69 84 GLY A O 1
ATOM 685 N N . ALA A 1 85 ? 26.534 -3.143 -12.237 1.00 84.69 85 ALA A N 1
ATOM 686 C CA . ALA A 1 85 ? 25.724 -3.974 -11.360 1.00 84.69 85 ALA A CA 1
ATOM 687 C C . ALA A 1 85 ? 24.455 -4.476 -12.086 1.00 84.69 85 ALA A C 1
ATOM 689 O O . ALA A 1 85 ? 23.955 -3.825 -13.010 1.00 84.69 85 ALA A O 1
ATOM 690 N N . PRO A 1 86 ? 23.893 -5.630 -11.679 1.00 84.75 86 PRO A N 1
ATOM 691 C CA . PRO A 1 86 ? 22.636 -6.111 -12.235 1.00 84.75 86 PRO A CA 1
ATOM 692 C C . PRO A 1 86 ? 21.495 -5.108 -12.033 1.00 84.75 86 PRO A C 1
ATOM 694 O O . PRO A 1 86 ? 21.358 -4.510 -10.964 1.00 84.75 86 PRO A O 1
ATOM 697 N N . VAL A 1 87 ? 20.626 -4.980 -13.039 1.00 87.88 87 VAL A N 1
ATOM 698 C CA . VAL A 1 87 ? 19.400 -4.177 -12.940 1.00 87.88 87 VAL A CA 1
ATOM 699 C C . VAL A 1 87 ? 18.543 -4.676 -11.776 1.00 87.88 87 VAL A C 1
ATOM 701 O O . VAL A 1 87 ? 18.187 -5.855 -11.700 1.00 87.88 87 VAL A O 1
ATOM 704 N N . ASN A 1 88 ? 18.151 -3.759 -10.892 1.00 90.38 88 ASN A N 1
ATOM 705 C CA . ASN A 1 88 ? 17.201 -4.054 -9.829 1.00 90.38 88 ASN A CA 1
ATOM 706 C C . ASN A 1 88 ? 15.765 -4.023 -10.375 1.00 90.38 88 ASN A C 1
ATOM 708 O O . ASN A 1 88 ? 15.073 -3.009 -10.298 1.00 90.38 88 ASN A O 1
ATOM 712 N N . TRP A 1 89 ? 15.298 -5.159 -10.899 1.00 90.88 89 TRP A N 1
ATOM 713 C CA . TRP A 1 89 ? 13.948 -5.303 -11.461 1.00 90.88 89 TRP A CA 1
ATOM 714 C C . TRP A 1 89 ? 12.810 -5.025 -10.465 1.00 90.88 89 TRP A C 1
ATOM 716 O O . TRP A 1 89 ? 11.681 -4.768 -10.886 1.00 90.88 89 TRP A O 1
ATOM 726 N N . ARG A 1 90 ? 13.081 -5.082 -9.154 1.00 91.69 90 ARG A N 1
ATOM 727 C CA . ARG A 1 90 ? 12.110 -4.779 -8.091 1.00 91.69 90 ARG A CA 1
ATOM 728 C C . ARG A 1 90 ? 11.889 -3.269 -7.954 1.00 91.69 90 ARG A C 1
ATOM 730 O O . ARG A 1 90 ? 10.742 -2.831 -7.913 1.00 91.69 90 ARG A O 1
ATOM 737 N N . GLU A 1 91 ? 12.974 -2.494 -7.939 1.00 94.50 91 GLU A N 1
ATOM 738 C CA . GLU A 1 91 ? 12.963 -1.033 -7.732 1.00 94.50 91 GLU A CA 1
ATOM 739 C C . GLU A 1 91 ? 13.041 -0.222 -9.038 1.00 94.50 91 GLU A C 1
ATOM 741 O O . GLU A 1 91 ? 13.377 0.960 -9.036 1.00 94.50 91 GLU A O 1
ATOM 746 N N . THR A 1 92 ? 12.737 -0.849 -10.173 1.00 94.69 92 THR A N 1
ATOM 747 C CA . THR A 1 92 ? 12.675 -0.185 -11.479 1.00 94.69 92 THR A CA 1
ATOM 748 C C . THR A 1 92 ? 11.345 -0.461 -12.183 1.00 94.69 92 THR A C 1
ATOM 750 O O . THR A 1 92 ? 10.354 -0.786 -11.529 1.00 94.69 92 THR A O 1
ATOM 753 N N . LEU A 1 93 ? 11.291 -0.321 -13.508 1.00 96.25 93 LEU A N 1
ATOM 754 C CA . LEU A 1 93 ? 10.088 -0.421 -14.327 1.00 96.25 93 LEU A CA 1
ATOM 755 C C . LEU A 1 93 ? 9.045 0.627 -13.941 1.00 96.25 93 LEU A C 1
ATOM 757 O O . LEU A 1 93 ? 7.871 0.307 -13.709 1.00 96.25 93 LEU A O 1
ATOM 761 N N . THR A 1 94 ? 9.494 1.878 -13.858 1.00 97.62 94 THR A N 1
ATOM 762 C CA . THR A 1 94 ? 8.630 3.024 -13.584 1.00 97.62 94 THR A CA 1
ATOM 763 C C . THR A 1 94 ? 7.654 3.196 -14.740 1.00 97.62 94 THR A C 1
ATOM 765 O O . THR A 1 94 ? 8.060 3.339 -15.896 1.00 97.62 94 THR A O 1
ATOM 768 N N . CYS A 1 95 ? 6.358 3.154 -14.437 1.00 97.81 95 CYS A N 1
ATOM 769 C CA . CYS A 1 95 ? 5.317 3.419 -15.424 1.00 97.81 95 CYS A CA 1
ATOM 770 C C . CYS A 1 95 ? 5.282 4.916 -15.778 1.00 97.81 95 CYS A C 1
ATOM 772 O O . CYS A 1 95 ? 5.175 5.726 -14.857 1.00 97.81 95 CYS A O 1
ATOM 774 N N . PRO A 1 96 ? 5.291 5.308 -17.066 1.00 97.25 96 PRO A N 1
ATOM 775 C CA . PRO A 1 96 ? 5.184 6.718 -17.449 1.00 97.25 96 PRO A CA 1
ATOM 776 C C . PRO A 1 96 ? 3.805 7.329 -17.141 1.00 97.25 96 PRO A C 1
ATOM 778 O O . PRO A 1 96 ? 3.700 8.544 -17.033 1.00 97.25 96 PRO A O 1
ATOM 781 N N . GLY A 1 97 ? 2.761 6.503 -16.991 1.00 95.81 97 GLY A N 1
ATOM 782 C CA . GLY A 1 97 ? 1.408 6.952 -16.652 1.00 95.81 97 GLY A CA 1
ATOM 783 C C . GLY A 1 97 ? 1.221 7.202 -15.155 1.00 95.81 97 GLY A C 1
ATOM 784 O O . GLY A 1 97 ? 0.982 8.328 -14.734 1.00 95.81 97 GLY A O 1
ATOM 785 N N . CYS A 1 98 ? 1.333 6.155 -14.329 1.00 95.75 98 CYS A N 1
ATOM 786 C CA . CYS A 1 98 ? 1.083 6.263 -12.883 1.00 95.75 98 CYS A CA 1
ATOM 787 C C . CYS A 1 98 ? 2.322 6.574 -12.031 1.00 95.75 98 CYS A C 1
ATOM 789 O O . CYS A 1 98 ? 2.187 6.747 -10.824 1.00 95.75 98 CYS A O 1
ATOM 791 N N . GLY A 1 99 ? 3.527 6.575 -12.608 1.00 96.00 99 GLY A N 1
ATOM 792 C CA . GLY A 1 99 ? 4.776 6.825 -11.878 1.00 96.00 99 GLY A CA 1
ATOM 793 C C . GLY A 1 99 ? 5.218 5.703 -10.928 1.00 96.00 99 GLY A C 1
ATOM 794 O O . GLY A 1 99 ? 6.263 5.819 -10.294 1.00 96.00 99 GLY A O 1
ATOM 795 N N . LEU A 1 100 ? 4.463 4.605 -10.815 1.00 97.44 100 LEU A N 1
ATOM 796 C CA . LEU A 1 100 ? 4.782 3.518 -9.888 1.00 97.44 100 LEU A CA 1
ATOM 797 C C . LEU A 1 100 ? 5.849 2.565 -10.448 1.00 97.44 100 LEU A C 1
ATOM 799 O O . LEU A 1 100 ? 5.758 2.114 -11.597 1.00 97.44 100 LEU A O 1
ATOM 803 N N . ILE A 1 101 ? 6.809 2.194 -9.596 1.00 97.31 101 ILE A N 1
ATOM 804 C CA . ILE A 1 101 ? 7.792 1.129 -9.848 1.00 97.31 101 ILE A CA 1
ATOM 805 C C . ILE A 1 101 ? 7.172 -0.270 -9.726 1.00 97.31 101 ILE A C 1
ATOM 807 O O . ILE A 1 101 ? 6.052 -0.441 -9.232 1.00 97.31 101 ILE A O 1
ATOM 811 N N . ASN A 1 102 ? 7.913 -1.289 -10.166 1.00 96.50 102 ASN A N 1
ATOM 812 C CA . ASN A 1 102 ? 7.456 -2.675 -10.225 1.00 96.50 102 ASN A CA 1
ATOM 813 C C . ASN A 1 102 ? 6.944 -3.196 -8.877 1.00 96.50 102 ASN A C 1
ATOM 815 O O . ASN A 1 102 ? 5.844 -3.741 -8.812 1.00 96.50 102 ASN A O 1
ATOM 819 N N . ARG A 1 103 ? 7.703 -2.981 -7.793 1.00 96.19 103 ARG A N 1
ATOM 820 C CA . ARG A 1 103 ? 7.311 -3.385 -6.435 1.00 96.19 103 ARG A CA 1
ATOM 821 C C . ARG A 1 103 ? 5.930 -2.875 -6.053 1.00 96.19 103 ARG A C 1
ATOM 823 O O . ARG A 1 103 ? 5.062 -3.664 -5.696 1.00 96.19 103 ARG A O 1
ATOM 830 N N . TRP A 1 104 ? 5.724 -1.567 -6.156 1.00 97.00 104 TRP A N 1
ATOM 831 C CA . TRP A 1 104 ? 4.468 -0.930 -5.778 1.00 97.00 104 TRP A CA 1
ATOM 832 C C . TRP A 1 104 ? 3.300 -1.418 -6.629 1.00 97.00 104 TRP A C 1
ATOM 834 O O . TRP A 1 104 ? 2.255 -1.774 -6.087 1.00 97.00 104 TRP A O 1
ATOM 844 N N . ARG A 1 105 ? 3.488 -1.531 -7.951 1.00 97.00 105 ARG A N 1
ATOM 845 C CA . ARG A 1 105 ? 2.466 -2.107 -8.839 1.00 97.00 105 ARG A CA 1
ATOM 846 C C . ARG A 1 105 ? 2.144 -3.554 -8.466 1.00 97.00 105 ARG A C 1
ATOM 848 O O . ARG A 1 105 ? 0.976 -3.928 -8.469 1.00 97.00 105 ARG A O 1
ATOM 855 N N . GLY A 1 106 ? 3.153 -4.345 -8.103 1.00 95.19 106 GLY A N 1
ATOM 856 C CA . GLY A 1 106 ? 2.989 -5.716 -7.621 1.00 95.19 106 GLY A CA 1
ATOM 857 C C . GLY A 1 106 ? 2.187 -5.796 -6.321 1.00 95.19 106 GLY A C 1
ATOM 858 O O . GLY A 1 106 ? 1.231 -6.567 -6.247 1.00 95.19 106 GLY A O 1
ATOM 859 N N . CYS A 1 107 ? 2.515 -4.969 -5.325 1.00 94.88 107 CYS A N 1
ATOM 860 C CA . CYS A 1 107 ? 1.777 -4.894 -4.061 1.00 94.88 107 CYS A CA 1
ATOM 861 C C . CYS A 1 107 ? 0.302 -4.530 -4.277 1.00 94.88 107 CYS A C 1
ATOM 863 O O . CYS A 1 107 ? -0.586 -5.189 -3.736 1.00 94.88 107 CYS A O 1
ATOM 865 N N . LEU A 1 108 ? 0.036 -3.522 -5.112 1.00 96.19 108 LEU A N 1
ATOM 866 C CA . LEU A 1 108 ? -1.326 -3.101 -5.433 1.00 96.19 108 LEU A CA 1
ATOM 867 C C . LEU A 1 108 ? -2.092 -4.154 -6.248 1.00 96.19 108 LEU A C 1
ATOM 869 O O . LEU A 1 108 ? -3.279 -4.352 -6.011 1.00 96.19 108 LEU A O 1
ATOM 873 N N . HIS A 1 109 ? -1.421 -4.895 -7.133 1.00 95.06 109 HIS A N 1
ATOM 874 C CA . HIS A 1 109 ? -2.033 -6.021 -7.841 1.00 95.06 109 HIS A CA 1
ATOM 875 C C . HIS A 1 109 ? -2.436 -7.147 -6.884 1.00 95.06 109 HIS A C 1
ATOM 877 O O . HIS A 1 109 ? -3.552 -7.657 -6.971 1.00 95.06 109 HIS A O 1
ATOM 883 N N . VAL A 1 110 ? -1.576 -7.507 -5.926 1.00 91.44 110 VAL A N 1
ATOM 884 C CA . VAL A 1 110 ? -1.938 -8.484 -4.886 1.00 91.44 110 VAL A CA 1
ATOM 885 C C . VAL A 1 110 ? -3.130 -7.981 -4.074 1.00 91.44 110 VAL A C 1
ATOM 887 O O . VAL A 1 110 ? -4.078 -8.734 -3.853 1.00 91.44 110 VAL A O 1
ATOM 890 N N . PHE A 1 111 ? -3.111 -6.715 -3.656 1.00 93.62 111 PHE A N 1
ATOM 891 C CA . PHE A 1 111 ? -4.205 -6.112 -2.903 1.00 93.62 111 PHE A CA 1
ATOM 892 C C . PHE A 1 111 ? -5.533 -6.179 -3.668 1.00 93.62 111 PHE A C 1
ATOM 894 O O . PHE A 1 111 ? -6.517 -6.703 -3.143 1.00 93.62 111 PHE A O 1
ATOM 901 N N . ASP A 1 112 ? -5.555 -5.741 -4.924 1.00 93.44 112 ASP A N 1
ATOM 902 C CA . ASP A 1 112 ? -6.764 -5.742 -5.745 1.00 93.44 112 ASP A CA 1
ATOM 903 C C . ASP A 1 112 ? -7.263 -7.174 -6.019 1.00 93.44 112 ASP A C 1
ATOM 905 O O . ASP A 1 112 ? -8.454 -7.467 -5.873 1.00 93.44 112 ASP A O 1
ATOM 909 N N . ALA A 1 113 ? -6.356 -8.104 -6.331 1.00 88.88 113 ALA A N 1
ATOM 910 C CA . ALA A 1 113 ? -6.705 -9.483 -6.658 1.00 88.88 113 ALA A CA 1
ATOM 911 C C . ALA A 1 113 ? -7.183 -10.302 -5.443 1.00 88.88 113 ALA A C 1
ATOM 913 O O . ALA A 1 113 ? -8.081 -11.141 -5.574 1.00 88.88 113 ALA A O 1
ATOM 914 N N . VAL A 1 114 ? -6.594 -10.080 -4.263 1.00 85.56 114 VAL A N 1
ATOM 915 C CA . VAL A 1 114 ? -6.871 -10.865 -3.048 1.00 85.56 114 VAL A CA 1
ATOM 916 C C . VAL A 1 114 ? -7.931 -10.203 -2.175 1.00 85.56 114 VAL A C 1
ATOM 918 O O . VAL A 1 114 ? -8.876 -10.871 -1.745 1.00 85.56 114 VAL A O 1
ATOM 921 N N . CYS A 1 115 ? -7.796 -8.905 -1.907 1.00 87.94 115 CYS A N 1
ATOM 922 C CA . CYS A 1 115 ? -8.695 -8.184 -1.009 1.00 87.94 115 CYS A CA 1
ATOM 923 C C . CYS A 1 115 ? -9.952 -7.681 -1.726 1.00 87.94 115 CYS A C 1
ATOM 925 O O . CYS A 1 115 ? -10.981 -7.522 -1.070 1.00 87.94 115 CYS A O 1
ATOM 927 N N . GLN A 1 116 ? -9.911 -7.496 -3.053 1.00 90.38 116 GLN A N 1
ATOM 928 C CA . GLN A 1 116 ? -11.022 -6.967 -3.858 1.00 90.38 116 GLN A CA 1
ATOM 929 C C . GLN A 1 116 ? -11.663 -5.733 -3.208 1.00 90.38 116 GLN A C 1
ATOM 931 O O . GLN A 1 116 ? -12.854 -5.770 -2.863 1.00 90.38 116 GLN A O 1
ATOM 936 N N . PRO A 1 117 ? -10.866 -4.687 -2.938 1.00 93.12 117 PRO A N 1
ATOM 937 C CA . PRO A 1 117 ? -11.321 -3.507 -2.225 1.00 93.12 117 PRO A CA 1
ATOM 938 C C . PRO A 1 117 ? -12.488 -2.820 -2.943 1.00 93.12 117 PRO A C 1
ATOM 940 O O . PRO A 1 117 ? -12.638 -2.882 -4.163 1.00 93.12 117 PRO A O 1
ATOM 943 N N . GLN A 1 118 ? -13.342 -2.172 -2.164 1.00 92.81 118 GLN A N 1
ATOM 944 C CA . GLN A 1 118 ? -14.431 -1.323 -2.632 1.00 92.81 118 GLN A CA 1
ATOM 945 C C . GLN A 1 118 ? -14.139 0.119 -2.230 1.00 92.81 118 GLN A C 1
ATOM 947 O O . GLN A 1 118 ? -13.426 0.358 -1.261 1.00 92.81 118 GLN A O 1
ATOM 952 N N . GLN A 1 119 ? -14.715 1.085 -2.948 1.00 92.31 119 GLN A N 1
ATOM 953 C CA . GLN A 1 119 ? -14.456 2.511 -2.703 1.00 92.31 119 GLN A CA 1
ATOM 954 C C . GLN A 1 119 ? -14.722 2.939 -1.251 1.00 92.31 119 GLN A C 1
ATOM 956 O O . GLN A 1 119 ? -14.066 3.848 -0.765 1.00 92.31 119 GLN A O 1
ATOM 961 N N . ASN A 1 120 ? -15.650 2.274 -0.557 1.00 91.56 120 ASN A N 1
ATOM 962 C CA . ASN A 1 120 ? -15.997 2.574 0.831 1.00 91.56 120 ASN A CA 1
ATOM 963 C C . ASN A 1 120 ? -15.284 1.695 1.875 1.00 91.56 120 ASN A C 1
ATOM 965 O O . ASN A 1 120 ? -15.715 1.652 3.030 1.00 91.56 120 ASN A O 1
ATOM 969 N N . ASP A 1 121 ? -14.267 0.924 1.482 1.00 94.31 121 ASP A N 1
ATOM 970 C CA . ASP A 1 121 ? -13.410 0.232 2.444 1.00 94.31 121 ASP A CA 1
ATOM 971 C C . ASP A 1 121 ? -12.530 1.246 3.186 1.00 94.31 121 ASP A C 1
ATOM 973 O O . ASP A 1 121 ? -11.891 2.100 2.579 1.00 94.31 121 ASP A O 1
ATOM 977 N N . ARG A 1 122 ? -12.465 1.103 4.511 1.00 96.31 122 ARG A N 1
ATOM 978 C CA . ARG A 1 122 ? -11.544 1.834 5.384 1.00 96.31 122 ARG A CA 1
ATOM 979 C C . ARG A 1 122 ? -10.187 1.160 5.295 1.00 96.31 122 ARG A C 1
ATOM 981 O O . ARG A 1 122 ? -9.985 0.083 5.861 1.00 96.31 122 ARG A O 1
ATOM 988 N N . ILE A 1 123 ? -9.288 1.756 4.532 1.00 97.94 123 ILE A N 1
ATOM 989 C CA . ILE A 1 123 ? -7.957 1.207 4.283 1.00 97.94 123 ILE A CA 1
ATOM 990 C C . ILE A 1 123 ? -6.964 2.028 5.092 1.00 97.94 123 ILE A C 1
ATOM 992 O O . ILE A 1 123 ? -7.027 3.253 5.076 1.00 97.94 123 ILE A O 1
ATOM 996 N N . TYR A 1 124 ? -6.049 1.359 5.783 1.00 98.56 124 TYR A N 1
ATOM 997 C CA . TYR A 1 124 ? -4.909 2.005 6.418 1.00 98.56 124 TYR A CA 1
ATOM 998 C C . TYR A 1 124 ? -3.625 1.645 5.678 1.00 98.56 124 TYR A C 1
ATOM 1000 O O . TYR A 1 124 ? -3.368 0.465 5.443 1.00 98.56 124 TYR A O 1
ATOM 1008 N N . LEU A 1 125 ? -2.835 2.649 5.308 1.00 98.62 125 LEU A N 1
ATOM 1009 C CA . LEU A 1 125 ? -1.518 2.503 4.695 1.00 98.62 125 LEU A CA 1
ATOM 1010 C C . LEU A 1 125 ? -0.449 3.068 5.636 1.00 98.62 125 LEU A C 1
ATOM 1012 O O . LEU A 1 125 ? -0.542 4.212 6.066 1.00 98.62 125 LEU A O 1
ATOM 1016 N N . THR A 1 126 ? 0.592 2.297 5.931 1.00 98.00 126 THR A N 1
ATOM 1017 C CA . THR A 1 126 ? 1.669 2.714 6.853 1.00 98.00 126 THR A CA 1
ATOM 1018 C C . THR A 1 126 ? 2.689 3.679 6.227 1.00 98.00 126 THR A C 1
ATOM 1020 O O . THR A 1 126 ? 3.828 3.724 6.675 1.00 98.00 126 THR A O 1
ATOM 1023 N N . GLU A 1 127 ? 2.320 4.369 5.149 1.00 96.12 127 GLU A N 1
ATOM 1024 C CA . GLU A 1 127 ? 3.144 5.352 4.443 1.00 96.12 127 GLU A CA 1
ATOM 1025 C C . GLU A 1 127 ? 2.230 6.423 3.822 1.00 96.12 127 GLU A C 1
ATOM 1027 O O . GLU A 1 127 ? 1.258 6.111 3.135 1.00 96.12 127 GLU A O 1
ATOM 1032 N N . THR A 1 128 ? 2.520 7.700 4.064 1.00 96.50 128 THR A N 1
ATOM 1033 C CA . THR A 1 128 ? 1.766 8.847 3.519 1.00 96.50 128 THR A CA 1
ATOM 1034 C C . THR A 1 128 ? 2.520 9.519 2.379 1.00 96.50 128 THR A C 1
ATOM 1036 O O . THR A 1 128 ? 1.918 10.060 1.453 1.00 96.50 128 THR A O 1
ATOM 1039 N N . LEU A 1 129 ? 3.852 9.502 2.424 1.00 94.19 129 LEU A N 1
ATOM 1040 C CA . LEU A 1 129 ? 4.681 10.320 1.535 1.00 94.19 129 LEU A CA 1
ATOM 1041 C C . LEU A 1 129 ? 5.029 9.637 0.207 1.00 94.19 129 LEU A C 1
ATOM 1043 O O . LEU A 1 129 ? 5.752 10.209 -0.611 1.00 94.19 129 LEU A O 1
ATOM 1047 N N . SER A 1 130 ? 4.521 8.429 -0.039 1.00 92.75 130 SER A N 1
ATOM 1048 C CA . SER A 1 130 ? 4.873 7.658 -1.227 1.00 92.75 130 SER A CA 1
ATOM 1049 C C . SER A 1 130 ? 3.891 7.826 -2.395 1.00 92.75 130 SER A C 1
ATOM 1051 O O . SER A 1 130 ? 2.713 8.149 -2.214 1.00 92.75 130 SER A O 1
ATOM 1053 N N . PRO A 1 131 ? 4.330 7.531 -3.633 1.00 94.44 131 PRO A N 1
ATOM 1054 C CA . PRO A 1 131 ? 3.436 7.451 -4.790 1.00 94.44 131 PRO A CA 1
ATOM 1055 C C . PRO A 1 131 ? 2.299 6.425 -4.636 1.00 94.44 131 PRO A C 1
ATOM 1057 O O . PRO A 1 131 ? 1.254 6.560 -5.275 1.00 94.44 131 PRO A O 1
ATOM 1060 N N . VAL A 1 132 ? 2.467 5.412 -3.775 1.00 96.44 132 VAL A N 1
ATOM 1061 C CA . VAL A 1 132 ? 1.414 4.431 -3.461 1.00 96.44 132 VAL A CA 1
ATOM 1062 C C . VAL A 1 132 ? 0.241 5.107 -2.765 1.00 96.44 132 VAL A C 1
ATOM 1064 O O . VAL A 1 132 ? -0.903 4.887 -3.170 1.00 96.44 132 VAL A O 1
ATOM 1067 N N . TYR A 1 133 ? 0.514 5.967 -1.779 1.00 96.88 133 TYR A N 1
ATOM 1068 C CA . TYR A 1 133 ? -0.518 6.755 -1.111 1.00 96.88 133 TYR A CA 1
ATOM 1069 C C . TYR A 1 133 ? -1.301 7.599 -2.117 1.00 96.88 133 TYR A C 1
ATOM 1071 O O . TYR A 1 133 ? -2.526 7.531 -2.148 1.00 96.88 133 TYR A O 1
ATOM 1079 N N . GLN A 1 134 ? -0.610 8.325 -3.001 1.00 94.44 134 GLN A N 1
ATOM 1080 C CA . GLN A 1 134 ? -1.259 9.167 -4.015 1.00 94.44 134 GLN A CA 1
ATOM 1081 C C . GLN A 1 134 ? -2.176 8.350 -4.937 1.00 94.44 134 GLN A C 1
ATOM 1083 O O . GLN A 1 134 ? -3.304 8.760 -5.219 1.00 94.44 134 GLN A O 1
ATOM 1088 N N . ASN A 1 135 ? -1.723 7.167 -5.371 1.00 95.88 135 ASN A N 1
ATOM 1089 C CA . ASN A 1 135 ? -2.528 6.273 -6.199 1.00 95.88 135 ASN A CA 1
ATOM 1090 C C . ASN A 1 135 ? -3.780 5.763 -5.467 1.00 95.88 135 ASN A C 1
ATOM 1092 O O . ASN A 1 135 ? -4.867 5.742 -6.044 1.00 95.88 135 ASN A O 1
ATOM 1096 N N . LEU A 1 136 ? -3.637 5.357 -4.204 1.00 97.06 136 LEU A N 1
ATOM 1097 C CA . LEU A 1 136 ? -4.744 4.832 -3.408 1.00 97.06 136 LEU A CA 1
ATOM 1098 C C . LEU A 1 136 ? -5.728 5.928 -2.985 1.00 97.06 136 LEU A C 1
ATOM 1100 O O . LEU A 1 136 ? -6.934 5.708 -3.066 1.00 97.06 136 LEU A O 1
ATOM 1104 N N . ALA A 1 137 ? -5.248 7.112 -2.603 1.00 96.38 137 ALA A N 1
ATOM 1105 C CA . ALA A 1 137 ? -6.081 8.238 -2.180 1.00 96.38 137 ALA A CA 1
ATOM 1106 C C . ALA A 1 137 ? -7.024 8.708 -3.300 1.00 96.38 137 ALA A C 1
ATOM 1108 O O . ALA A 1 137 ? -8.160 9.096 -3.040 1.00 96.38 137 ALA A O 1
ATOM 1109 N N . ALA A 1 138 ? -6.595 8.600 -4.562 1.00 94.81 138 ALA A N 1
ATOM 1110 C CA . ALA A 1 138 ? -7.442 8.887 -5.719 1.00 94.81 138 ALA A CA 1
ATOM 1111 C C . ALA A 1 138 ? -8.584 7.867 -5.922 1.00 94.81 138 ALA A C 1
ATOM 1113 O O . ALA A 1 138 ? -9.551 8.155 -6.627 1.00 94.81 138 ALA A O 1
ATOM 1114 N N . ARG A 1 139 ? -8.478 6.666 -5.335 1.00 94.56 139 ARG A N 1
ATOM 1115 C CA . ARG A 1 139 ? -9.399 5.532 -5.539 1.00 94.56 139 ARG A CA 1
ATOM 1116 C C . ARG A 1 139 ? -10.296 5.252 -4.331 1.00 94.56 139 ARG A C 1
ATOM 1118 O O . ARG A 1 139 ? -11.403 4.743 -4.513 1.00 94.56 139 ARG A O 1
ATOM 1125 N N . TYR A 1 140 ? -9.822 5.561 -3.125 1.00 97.31 140 TYR A N 1
ATOM 1126 C CA . TYR A 1 140 ? -10.451 5.188 -1.859 1.00 97.31 140 TYR A CA 1
ATOM 1127 C C . TYR A 1 140 ? -10.607 6.422 -0.956 1.00 97.31 140 TYR A C 1
ATOM 1129 O O . TYR A 1 140 ? -9.663 6.788 -0.259 1.00 97.31 140 TYR A O 1
ATOM 1137 N N . PRO A 1 141 ? -11.792 7.063 -0.951 1.00 96.38 141 PRO A N 1
ATOM 1138 C CA . PRO A 1 141 ? -12.058 8.256 -0.141 1.00 96.38 141 PRO A CA 1
ATOM 1139 C C . PRO A 1 141 ? -11.875 8.065 1.370 1.00 96.38 141 PRO A C 1
ATOM 1141 O O . PRO A 1 141 ? -11.572 9.028 2.064 1.00 96.38 141 PRO A O 1
ATOM 1144 N N . ASP A 1 142 ? -12.041 6.834 1.864 1.00 96.25 142 ASP A N 1
ATOM 1145 C CA . ASP A 1 142 ? -11.887 6.478 3.281 1.00 96.25 142 ASP A CA 1
ATOM 1146 C C . ASP A 1 142 ? -10.465 5.960 3.614 1.00 96.25 142 ASP A C 1
ATOM 1148 O O . ASP A 1 142 ? -10.261 5.316 4.647 1.00 96.25 142 ASP A O 1
ATOM 1152 N N . LEU A 1 143 ? -9.477 6.191 2.735 1.00 98.12 143 LEU A N 1
ATOM 1153 C CA . LEU A 1 143 ? -8.073 5.866 3.001 1.00 98.12 143 LEU A CA 1
ATOM 1154 C C . LEU A 1 143 ? -7.538 6.730 4.148 1.00 98.12 143 LEU A C 1
ATOM 1156 O O . LEU A 1 143 ? -7.631 7.955 4.127 1.00 98.12 143 LEU A O 1
ATOM 1160 N N . CYS A 1 144 ? -6.898 6.081 5.110 1.00 97.56 144 CYS A N 1
ATOM 1161 C CA . CYS A 1 144 ? -6.061 6.714 6.115 1.00 97.56 144 CYS A CA 1
ATOM 1162 C C . CYS A 1 144 ? -4.616 6.268 5.900 1.00 97.56 144 CYS A C 1
ATOM 1164 O O . CYS A 1 144 ? -4.354 5.113 5.566 1.00 97.56 144 CYS A O 1
ATOM 1166 N N . ALA A 1 145 ? -3.670 7.171 6.118 1.00 98.12 145 ALA A N 1
ATOM 1167 C CA . ALA A 1 145 ? -2.256 6.844 6.106 1.00 98.12 145 ALA A CA 1
ATOM 1168 C C . ALA A 1 145 ? -1.526 7.588 7.216 1.00 98.12 145 ALA A C 1
ATOM 1170 O O . ALA A 1 145 ? -2.051 8.564 7.759 1.00 98.12 145 ALA A O 1
ATOM 1171 N N . SER A 1 146 ? -0.343 7.103 7.569 1.00 98.06 146 SER A N 1
ATOM 1172 C CA . SER A 1 146 ? 0.529 7.759 8.538 1.00 98.06 146 SER A CA 1
ATOM 1173 C C . SER A 1 146 ? 1.996 7.488 8.234 1.00 98.06 146 SER A C 1
ATOM 1175 O O . SER A 1 146 ? 2.322 6.692 7.357 1.00 98.06 146 SER A O 1
ATOM 1177 N N . GLU A 1 147 ? 2.866 8.157 8.976 1.00 97.50 147 GLU A N 1
ATOM 1178 C CA . GLU A 1 147 ? 4.292 7.858 9.094 1.00 97.50 147 GLU A CA 1
ATOM 1179 C C . GLU A 1 147 ? 4.630 7.655 10.576 1.00 97.50 147 GLU A C 1
ATOM 1181 O O . GLU A 1 147 ? 3.840 8.017 11.451 1.00 97.50 147 GLU A O 1
ATOM 1186 N N . PHE A 1 148 ? 5.817 7.122 10.861 1.00 96.81 148 PHE A N 1
ATOM 1187 C CA . PHE A 1 148 ? 6.403 7.226 12.194 1.00 96.81 148 PHE A CA 1
ATOM 1188 C C . PHE A 1 148 ? 7.335 8.440 12.242 1.00 96.81 148 PHE A C 1
ATOM 1190 O O . PHE A 1 148 ? 8.393 8.459 11.611 1.00 96.81 148 PHE A O 1
ATOM 1197 N N . ILE A 1 149 ? 6.934 9.459 12.993 1.00 96.44 149 ILE A N 1
ATOM 1198 C CA . ILE A 1 149 ? 7.664 10.705 13.200 1.00 96.44 149 ILE A CA 1
ATOM 1199 C C . ILE A 1 149 ? 8.128 10.716 14.659 1.00 96.44 149 ILE A C 1
ATOM 1201 O O . ILE A 1 149 ? 7.289 10.792 15.562 1.00 96.44 149 ILE A O 1
ATOM 1205 N N . PRO A 1 150 ? 9.448 10.636 14.912 1.00 92.75 150 PRO A N 1
ATOM 1206 C CA . PRO A 1 150 ? 9.980 10.719 16.265 1.00 92.75 150 PRO A CA 1
ATOM 1207 C C . PRO A 1 150 ? 9.467 11.962 16.998 1.00 92.75 150 PRO A C 1
ATOM 1209 O O . PRO A 1 150 ? 9.304 13.021 16.397 1.00 92.75 150 PRO A O 1
ATOM 1212 N N . ASP A 1 151 ? 9.223 11.817 18.300 1.00 93.19 151 ASP A N 1
ATOM 1213 C CA . ASP A 1 151 ? 8.793 12.877 19.225 1.00 93.19 151 ASP A CA 1
ATOM 1214 C C . ASP A 1 151 ? 7.374 13.447 19.019 1.00 93.19 151 ASP A C 1
ATOM 1216 O O . ASP A 1 151 ? 6.892 14.183 19.882 1.00 93.19 151 ASP A O 1
ATOM 1220 N N . ALA A 1 152 ? 6.668 13.075 17.949 1.00 96.75 152 ALA A N 1
ATOM 1221 C CA . ALA A 1 152 ? 5.251 13.388 17.779 1.00 96.75 152 ALA A CA 1
ATOM 1222 C C . ALA A 1 152 ? 4.362 12.377 18.524 1.00 96.75 152 ALA A C 1
ATOM 1224 O O . ALA A 1 152 ? 4.706 11.199 18.670 1.00 96.75 152 ALA A O 1
ATOM 1225 N N . ALA A 1 153 ? 3.187 12.807 18.983 1.00 96.69 153 ALA A N 1
ATOM 1226 C CA . ALA A 1 153 ? 2.240 11.905 19.634 1.00 96.69 153 ALA A CA 1
ATOM 1227 C C . ALA A 1 153 ? 1.523 11.015 18.596 1.00 96.69 153 ALA A C 1
ATOM 1229 O O . ALA A 1 153 ? 1.228 11.480 17.490 1.00 96.69 153 ALA A O 1
ATOM 1230 N N . PRO A 1 154 ? 1.198 9.745 18.905 1.00 96.00 154 PRO A N 1
ATOM 1231 C CA . PRO A 1 154 ? 0.349 8.939 18.034 1.00 96.00 154 PRO A CA 1
ATOM 1232 C C . PRO A 1 154 ? -1.003 9.619 17.783 1.00 96.00 154 PRO A C 1
ATOM 1234 O O . PRO A 1 154 ? -1.652 10.131 18.697 1.00 96.00 154 PRO A O 1
ATOM 1237 N N . GLY A 1 155 ? -1.420 9.636 16.524 1.00 96.19 155 GLY A N 1
ATOM 1238 C CA . GLY A 1 155 ? -2.618 10.296 16.027 1.00 96.19 155 GLY A CA 1
ATOM 1239 C C . GLY A 1 155 ? -2.493 11.802 15.777 1.00 96.19 155 GLY A C 1
ATOM 1240 O O . GLY A 1 155 ? -3.434 12.388 15.232 1.00 96.19 155 GLY A O 1
ATOM 1241 N N . GLU A 1 156 ? -1.366 12.424 16.131 1.00 97.31 156 GLU A N 1
ATOM 1242 C CA . GLU A 1 156 ? -1.067 13.823 15.820 1.00 97.31 156 GLU A CA 1
ATOM 1243 C C . GLU A 1 156 ? -0.860 14.023 14.313 1.00 97.31 156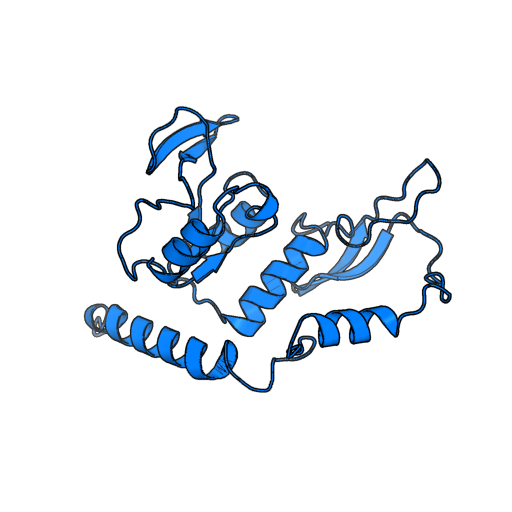 GLU A C 1
ATOM 1245 O O . GLU A 1 156 ? -0.403 13.121 13.618 1.00 97.31 156 GLU A O 1
ATOM 1250 N N . SER A 1 157 ? -1.187 15.209 13.797 1.00 97.25 157 SER A N 1
ATOM 1251 C CA . SER A 1 157 ? -0.824 15.611 12.436 1.00 97.25 157 SER A CA 1
ATOM 1252 C C . SER A 1 157 ? 0.363 16.567 12.490 1.00 97.25 157 SER A C 1
ATOM 1254 O O . SER A 1 157 ? 0.253 17.646 13.067 1.00 97.25 157 SER A O 1
ATOM 1256 N N . VAL A 1 158 ? 1.459 16.201 11.835 1.00 96.88 158 VAL A N 1
ATOM 1257 C CA . VAL A 1 158 ? 2.710 16.966 11.771 1.00 96.88 158 VAL A CA 1
ATOM 1258 C C . VAL A 1 158 ? 2.952 17.422 10.335 1.00 96.88 158 VAL A C 1
ATOM 1260 O O . VAL A 1 158 ? 2.653 16.695 9.392 1.00 96.88 158 VAL A O 1
ATOM 1263 N N . GLU A 1 159 ? 3.483 18.627 10.137 1.00 96.69 159 GLU A N 1
ATOM 1264 C CA . GLU A 1 159 ? 3.888 19.072 8.803 1.00 96.69 159 GLU A CA 1
ATOM 1265 C C . GLU A 1 159 ? 5.206 18.396 8.395 1.00 96.69 159 GLU A C 1
ATOM 1267 O O . GLU A 1 159 ? 6.238 18.582 9.038 1.00 96.69 159 GLU A O 1
ATOM 1272 N N . VAL A 1 160 ? 5.187 17.639 7.297 1.00 95.12 160 VAL A N 1
ATOM 1273 C CA . VAL A 1 160 ? 6.382 17.038 6.697 1.00 95.12 160 VAL A CA 1
ATOM 1274 C C . VAL A 1 160 ? 6.407 17.399 5.217 1.00 95.12 160 VAL A C 1
ATOM 1276 O O . VAL A 1 160 ? 5.455 17.139 4.485 1.00 95.12 160 VAL A O 1
ATOM 1279 N N . HIS A 1 161 ? 7.487 18.043 4.771 1.00 92.94 161 HIS A N 1
ATOM 1280 C CA . HIS A 1 161 ? 7.654 18.506 3.384 1.00 92.94 161 HIS A CA 1
ATOM 1281 C C . HIS A 1 161 ? 6.477 19.344 2.840 1.00 92.94 161 HIS A C 1
ATOM 1283 O O . HIS A 1 161 ? 6.144 19.253 1.660 1.00 92.94 161 HIS A O 1
ATOM 1289 N N . GLY A 1 162 ? 5.849 20.174 3.681 1.00 92.62 162 GLY A N 1
ATOM 1290 C CA . GLY A 1 162 ? 4.722 21.017 3.266 1.00 92.62 162 GLY A CA 1
ATOM 1291 C C . GLY A 1 162 ? 3.360 20.323 3.276 1.00 92.62 162 GLY A C 1
ATOM 1292 O O . GLY A 1 162 ? 2.384 20.904 2.803 1.00 92.62 162 GLY A O 1
ATOM 1293 N N . VAL A 1 163 ? 3.275 19.085 3.775 1.00 93.31 163 VAL A N 1
ATOM 1294 C CA . VAL A 1 163 ? 2.050 18.277 3.771 1.00 93.31 163 VAL A CA 1
ATOM 1295 C C . VAL A 1 163 ? 1.723 17.834 5.201 1.00 93.31 163 VAL A C 1
ATOM 1297 O O . VAL A 1 163 ? 2.634 17.430 5.926 1.00 93.31 163 VAL A O 1
ATOM 1300 N N . PRO A 1 164 ? 0.454 17.897 5.647 1.00 96.06 164 PRO A N 1
ATOM 1301 C CA . PRO A 1 164 ? 0.066 17.319 6.927 1.00 96.06 164 PRO A CA 1
ATOM 1302 C C . PRO A 1 164 ? 0.156 15.791 6.861 1.00 96.06 164 PRO A C 1
ATOM 1304 O O . PRO A 1 164 ? -0.492 15.153 6.031 1.00 96.06 164 PRO A O 1
ATOM 1307 N N . VAL A 1 165 ? 0.946 15.213 7.759 1.00 97.69 165 VAL A N 1
ATOM 1308 C CA . VAL A 1 165 ? 1.164 13.775 7.892 1.00 97.69 165 VAL A CA 1
ATOM 1309 C C . VAL A 1 165 ? 0.718 13.339 9.276 1.00 97.69 165 VAL A C 1
ATOM 1311 O O . VAL A 1 165 ? 1.169 13.875 1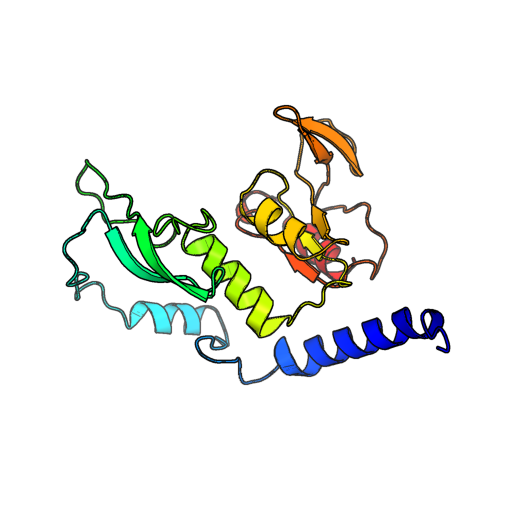0.287 1.00 97.69 165 VAL A O 1
ATOM 1314 N N . ARG A 1 166 ? -0.170 12.346 9.332 1.00 98.12 166 ARG A N 1
ATOM 1315 C CA . ARG A 1 166 ? -0.537 11.705 10.593 1.00 98.12 166 ARG A CA 1
ATOM 1316 C C . ARG A 1 166 ? 0.657 10.908 11.116 1.00 98.12 166 ARG A C 1
ATOM 1318 O O . ARG A 1 166 ? 1.243 10.133 10.369 1.00 98.12 166 ARG A O 1
ATOM 1325 N N . ASN A 1 167 ? 0.977 11.058 12.389 1.00 98.44 167 ASN A N 1
ATOM 1326 C CA . ASN A 1 167 ? 1.950 10.231 13.079 1.00 98.44 167 ASN A CA 1
ATOM 1327 C C . ASN A 1 167 ? 1.258 9.020 13.717 1.00 98.44 167 ASN A C 1
ATOM 1329 O O . ASN A 1 167 ? 0.256 9.183 14.409 1.00 98.44 167 ASN A O 1
ATOM 1333 N N . GLU A 1 168 ? 1.780 7.815 13.526 1.00 98.25 168 GLU A N 1
ATOM 1334 C CA . GLU A 1 168 ? 1.350 6.618 14.256 1.00 98.25 168 GLU A CA 1
ATOM 1335 C C . GLU A 1 168 ? 2.556 5.759 14.622 1.00 98.25 168 GLU A C 1
ATOM 1337 O O . GLU A 1 168 ? 3.499 5.614 13.844 1.00 98.25 168 GLU A O 1
ATOM 1342 N N . ASP A 1 169 ? 2.475 5.105 15.777 1.00 97.75 169 ASP A N 1
ATOM 1343 C CA . ASP A 1 169 ? 3.323 3.964 16.092 1.00 97.75 169 ASP A CA 1
ATOM 1344 C C . ASP A 1 169 ? 2.551 2.696 15.731 1.00 97.75 169 ASP A C 1
ATOM 1346 O O . ASP A 1 169 ? 1.525 2.379 16.334 1.00 97.75 169 ASP A O 1
ATOM 1350 N N . VAL A 1 170 ? 3.037 1.943 14.744 1.00 98.25 170 VAL A N 1
ATOM 1351 C CA . VAL A 1 170 ? 2.378 0.704 14.312 1.00 98.25 170 VAL A CA 1
ATOM 1352 C C . VAL A 1 170 ? 2.298 -0.350 15.416 1.00 98.25 170 VAL A C 1
ATOM 1354 O O . VAL A 1 170 ? 1.479 -1.255 15.308 1.00 98.25 170 VAL A O 1
ATOM 1357 N N . THR A 1 171 ? 3.104 -0.241 16.476 1.00 98.06 171 THR A N 1
ATOM 1358 C CA . THR A 1 171 ? 3.045 -1.116 17.655 1.00 98.06 171 THR A CA 1
ATOM 1359 C C . THR A 1 171 ? 1.969 -0.712 18.670 1.00 98.06 171 THR A C 1
ATOM 1361 O O . THR A 1 171 ? 1.677 -1.499 19.572 1.00 98.06 171 THR A O 1
ATOM 1364 N N . CYS A 1 172 ? 1.356 0.468 18.514 1.00 97.56 172 CYS A N 1
ATOM 1365 C CA . CYS A 1 172 ? 0.290 1.000 19.363 1.00 97.56 172 CYS A CA 1
ATOM 1366 C C . CYS A 1 172 ? -0.578 2.000 18.570 1.00 97.56 172 CYS A C 1
ATOM 1368 O O . CYS A 1 172 ? -0.501 3.215 18.766 1.00 97.56 172 CYS A O 1
ATOM 1370 N N . LEU A 1 173 ? -1.388 1.488 17.641 1.00 98.50 173 LEU A N 1
ATOM 1371 C CA . LEU A 1 173 ? -2.200 2.308 16.746 1.00 98.50 173 LEU A CA 1
ATOM 1372 C C . LEU A 1 173 ? -3.345 2.973 17.509 1.00 98.50 173 LEU A C 1
ATOM 1374 O O . LEU A 1 173 ? -4.068 2.331 18.272 1.00 98.50 173 LEU A O 1
ATOM 1378 N N . THR A 1 174 ? -3.614 4.244 17.224 1.00 98.44 174 THR A N 1
ATOM 1379 C CA . THR A 1 174 ? -4.732 4.953 17.877 1.00 98.44 174 THR A CA 1
ATOM 1380 C C . THR A 1 174 ? -6.116 4.609 17.307 1.00 98.44 174 THR A C 1
ATOM 1382 O O . THR A 1 174 ? -7.139 5.072 17.819 1.00 98.44 174 THR A O 1
ATOM 1385 N N . PHE A 1 175 ? -6.178 3.783 16.259 1.00 98.31 175 PHE A N 1
ATOM 1386 C CA . PHE A 1 175 ? -7.431 3.315 15.669 1.00 98.31 175 PHE A CA 1
ATOM 1387 C C . PHE A 1 175 ? -8.208 2.396 16.624 1.00 98.31 175 PHE A C 1
ATOM 1389 O O . PHE A 1 175 ? -7.633 1.662 17.431 1.00 98.31 175 PHE A O 1
ATOM 1396 N N . ALA A 1 176 ? -9.537 2.409 16.515 1.00 97.94 176 ALA A N 1
ATOM 1397 C CA . ALA A 1 176 ? -10.405 1.545 17.311 1.00 97.94 176 ALA A CA 1
ATOM 1398 C C . ALA A 1 176 ? -10.367 0.087 16.818 1.00 97.94 176 ALA A C 1
ATOM 1400 O O . ALA A 1 176 ? -10.025 -0.186 15.667 1.00 97.94 176 ALA A O 1
ATOM 1401 N N . ASP A 1 177 ? -10.760 -0.848 17.680 1.00 96.56 177 ASP A N 1
ATOM 1402 C CA . ASP A 1 177 ? -10.871 -2.266 17.325 1.00 96.56 177 ASP A CA 1
ATOM 1403 C C . ASP A 1 177 ? -11.843 -2.471 16.150 1.00 96.56 177 ASP A C 1
ATOM 1405 O O . ASP A 1 177 ? -12.947 -1.915 16.141 1.00 96.56 177 ASP A O 1
ATOM 1409 N N . ALA A 1 178 ? -11.454 -3.298 15.175 1.00 93.44 178 ALA A N 1
ATOM 1410 C CA . ALA A 1 178 ? -12.233 -3.623 13.974 1.00 93.44 178 ALA A CA 1
ATOM 1411 C C . ALA A 1 178 ? -12.767 -2.386 13.205 1.00 93.44 178 ALA A C 1
ATOM 1413 O O . ALA A 1 178 ? -13.844 -2.408 12.583 1.00 93.44 178 ALA A O 1
ATOM 1414 N N . SER A 1 179 ? -12.024 -1.283 13.262 1.00 94.81 179 SER A N 1
ATOM 1415 C CA . SER A 1 179 ? -12.326 -0.023 12.594 1.00 94.81 179 SER A CA 1
ATOM 1416 C C . SER A 1 179 ? -11.781 0.063 11.168 1.00 94.81 179 SER A C 1
ATOM 1418 O O . SER A 1 179 ? -12.201 0.948 10.427 1.00 94.81 179 SER A O 1
ATOM 1420 N N . LEU A 1 180 ? -10.929 -0.867 10.748 1.00 95.88 180 LEU A N 1
ATOM 1421 C CA . LEU A 1 180 ? -10.333 -0.928 9.424 1.00 95.88 180 LEU A CA 1
ATOM 1422 C C . LEU A 1 180 ? -10.762 -2.203 8.691 1.00 95.88 180 LEU A C 1
ATOM 1424 O O . LEU A 1 180 ? -11.037 -3.257 9.264 1.00 95.88 180 LEU A O 1
ATOM 1428 N N . ASP A 1 181 ? -10.879 -2.084 7.374 1.00 94.69 181 ASP A N 1
ATOM 1429 C CA . ASP A 1 181 ? -11.220 -3.189 6.485 1.00 94.69 181 ASP A CA 1
ATOM 1430 C C . ASP A 1 181 ? -9.950 -3.863 5.938 1.00 94.69 181 ASP A C 1
ATOM 1432 O O . ASP A 1 181 ? -9.958 -5.060 5.634 1.00 94.69 181 ASP A O 1
ATOM 1436 N N . SER A 1 182 ? -8.846 -3.117 5.814 1.00 95.25 182 SER A N 1
ATOM 1437 C CA . SER A 1 182 ? -7.531 -3.628 5.409 1.00 95.25 182 SER A CA 1
ATOM 1438 C C . SER A 1 182 ? -6.394 -2.741 5.917 1.00 95.25 182 SER A C 1
ATOM 1440 O O . SER A 1 182 ? -6.526 -1.519 5.947 1.00 95.25 182 SER A O 1
ATOM 1442 N N . VAL A 1 183 ? -5.264 -3.370 6.246 1.00 97.44 183 VAL A N 1
ATOM 1443 C CA . VAL A 1 183 ? -3.990 -2.701 6.541 1.00 97.44 183 VAL A CA 1
ATOM 1444 C C . VAL A 1 183 ? -2.988 -3.063 5.450 1.00 97.44 183 VAL A C 1
ATOM 1446 O O . VAL A 1 183 ? -2.791 -4.243 5.151 1.00 97.44 183 VAL A O 1
ATOM 1449 N N . LEU A 1 184 ? -2.372 -2.049 4.851 1.00 97.88 184 LEU A N 1
ATOM 1450 C CA . LEU A 1 184 ? -1.325 -2.157 3.845 1.00 97.88 184 LEU A CA 1
ATOM 1451 C C . LEU A 1 184 ? -0.011 -1.681 4.458 1.00 97.88 184 LEU A C 1
ATOM 1453 O O . LEU A 1 184 ? 0.076 -0.574 4.982 1.00 97.88 184 LEU A O 1
ATOM 1457 N N . CYS A 1 185 ? 0.996 -2.545 4.401 1.00 97.19 185 CYS A N 1
ATOM 1458 C CA . CYS A 1 185 ? 2.295 -2.321 5.013 1.00 97.19 185 CYS A CA 1
ATOM 1459 C C . CYS A 1 185 ? 3.373 -2.850 4.069 1.00 97.19 185 CYS A C 1
ATOM 1461 O O . CYS A 1 185 ? 3.444 -4.060 3.831 1.00 97.19 185 CYS A O 1
ATOM 1463 N N . PHE A 1 186 ? 4.192 -1.955 3.517 1.00 94.94 186 PHE A N 1
ATOM 1464 C CA . PHE A 1 186 ? 5.195 -2.278 2.503 1.00 94.94 186 PHE A CA 1
ATOM 1465 C C . PHE A 1 186 ? 6.572 -1.798 2.965 1.00 94.94 186 PHE A C 1
ATOM 1467 O O . PHE A 1 186 ? 6.787 -0.601 3.081 1.00 94.94 186 PHE A O 1
ATOM 1474 N N . ASP A 1 187 ? 7.496 -2.733 3.212 1.00 92.06 187 ASP A N 1
ATOM 1475 C CA . ASP A 1 187 ? 8.874 -2.449 3.653 1.00 92.06 187 ASP A CA 1
ATOM 1476 C C . ASP A 1 187 ? 8.961 -1.527 4.9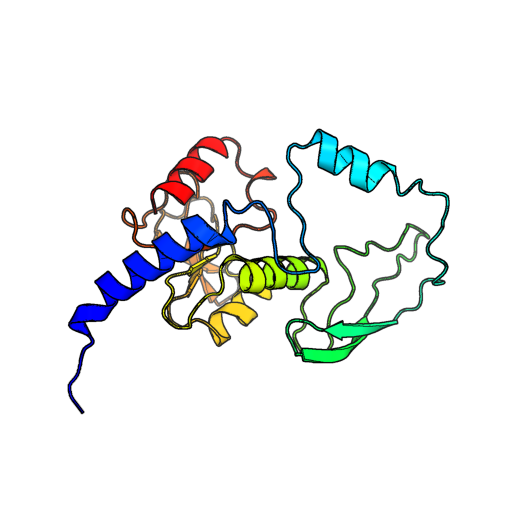01 1.00 92.06 187 ASP A C 1
ATOM 1478 O O . ASP A 1 187 ? 9.761 -0.597 4.969 1.00 92.06 187 ASP A O 1
ATOM 1482 N N . VAL A 1 188 ? 8.088 -1.766 5.892 1.00 94.94 188 VAL A N 1
ATOM 1483 C CA . VAL A 1 188 ? 8.087 -1.047 7.185 1.00 94.94 188 VAL A CA 1
ATOM 1484 C C . VAL A 1 188 ? 8.516 -1.939 8.350 1.00 94.94 188 VAL A C 1
ATOM 1486 O O . VAL A 1 188 ? 9.252 -1.498 9.231 1.00 94.94 188 VAL A O 1
ATOM 1489 N N . LEU A 1 189 ? 8.063 -3.197 8.397 1.00 96.12 189 LEU A N 1
ATOM 1490 C CA . LEU A 1 189 ? 8.239 -4.057 9.578 1.00 96.12 189 LEU A CA 1
ATOM 1491 C C . LEU A 1 189 ? 9.705 -4.405 9.872 1.00 96.12 189 LEU A C 1
ATOM 1493 O O . LEU A 1 189 ? 10.031 -4.688 11.021 1.00 96.12 189 LEU A O 1
ATOM 1497 N N . GLU A 1 190 ? 10.592 -4.358 8.879 1.00 95.06 190 GLU A N 1
ATOM 1498 C CA . GLU A 1 190 ? 12.041 -4.516 9.050 1.00 95.06 190 GLU A CA 1
ATOM 1499 C C . GLU A 1 190 ? 12.672 -3.412 9.907 1.00 95.06 190 GLU A C 1
ATOM 1501 O O . GLU A 1 190 ? 13.729 -3.621 10.503 1.00 95.06 190 GLU A O 1
ATOM 1506 N N . HIS A 1 191 ? 12.011 -2.257 9.995 1.00 95.44 191 HIS A N 1
ATOM 1507 C CA . HIS A 1 191 ? 12.436 -1.120 10.800 1.00 95.44 191 HIS A CA 1
ATOM 1508 C C . HIS A 1 191 ? 11.786 -1.107 12.188 1.00 95.44 191 HIS A C 1
ATOM 1510 O O . HIS A 1 191 ? 12.157 -0.275 13.012 1.00 95.44 191 HIS A O 1
ATOM 1516 N N . VAL A 1 192 ? 10.850 -2.022 12.474 1.00 96.81 192 VAL A N 1
ATOM 1517 C CA . VAL A 1 192 ? 10.108 -2.086 13.741 1.00 96.81 192 VAL A CA 1
ATOM 1518 C C . VAL A 1 192 ? 10.728 -3.154 14.651 1.00 96.81 192 VAL A C 1
ATOM 1520 O O . VAL A 1 192 ? 10.527 -4.349 14.412 1.00 96.81 192 VAL A O 1
ATOM 1523 N N . PRO A 1 193 ? 11.435 -2.779 15.737 1.00 96.69 193 PRO A N 1
ATOM 1524 C CA . PRO A 1 193 ? 12.084 -3.757 16.611 1.00 96.69 193 PRO A CA 1
ATOM 1525 C C . PRO A 1 193 ? 11.098 -4.764 17.220 1.00 96.69 193 PRO A C 1
ATOM 1527 O O . PRO A 1 193 ? 11.381 -5.962 17.260 1.00 96.69 193 PRO A O 1
ATOM 1530 N N . ASP A 1 194 ? 9.915 -4.294 17.636 1.00 97.19 194 ASP A N 1
ATOM 1531 C CA . ASP A 1 194 ? 8.807 -5.139 18.095 1.00 97.19 194 ASP A CA 1
ATOM 1532 C C . ASP A 1 194 ? 7.710 -5.284 17.028 1.00 97.19 194 ASP A C 1
ATOM 1534 O O . ASP A 1 194 ? 6.531 -4.983 17.237 1.00 97.19 194 ASP A O 1
ATOM 1538 N N . TYR A 1 195 ? 8.090 -5.788 15.850 1.00 97.56 195 TYR A N 1
ATOM 1539 C CA . TYR A 1 195 ? 7.138 -6.052 14.765 1.00 97.56 195 TYR A CA 1
ATOM 1540 C C . TYR A 1 195 ? 6.003 -7.004 15.185 1.00 97.56 195 TYR A C 1
ATOM 1542 O O . TYR A 1 195 ? 4.946 -7.029 14.559 1.00 97.56 195 TYR A O 1
ATOM 1550 N N . ARG A 1 196 ? 6.182 -7.807 16.245 1.00 97.75 196 ARG A N 1
ATOM 1551 C CA . ARG A 1 196 ? 5.139 -8.715 16.745 1.00 97.75 196 ARG A CA 1
ATOM 1552 C C . ARG A 1 196 ? 3.983 -7.946 17.366 1.00 97.75 196 ARG A C 1
ATOM 1554 O O . ARG A 1 196 ? 2.839 -8.356 17.173 1.00 97.75 196 ARG A O 1
ATOM 1561 N N . SER A 1 197 ? 4.262 -6.870 18.097 1.00 98.31 197 SER A N 1
ATOM 1562 C CA . SER A 1 197 ? 3.217 -5.968 18.584 1.00 98.31 197 SER A CA 1
ATOM 1563 C C . SER A 1 197 ? 2.536 -5.243 17.427 1.00 98.31 197 SER A C 1
ATOM 1565 O O . SER A 1 197 ? 1.310 -5.207 17.401 1.00 98.31 197 SER A O 1
ATOM 1567 N N . ALA A 1 198 ? 3.281 -4.843 16.389 1.00 98.25 198 ALA A N 1
ATOM 1568 C CA . ALA A 1 198 ? 2.671 -4.290 15.177 1.00 98.25 198 ALA A CA 1
ATOM 1569 C C . ALA A 1 198 ? 1.700 -5.266 14.490 1.00 98.25 198 ALA A C 1
ATOM 1571 O O . ALA A 1 198 ? 0.577 -4.904 14.154 1.00 98.25 198 ALA A O 1
ATOM 1572 N N . LEU A 1 199 ? 2.066 -6.546 14.362 1.00 98.00 199 LEU A N 1
ATOM 1573 C CA . LEU A 1 199 ? 1.164 -7.565 13.811 1.00 98.00 199 LEU A CA 1
ATOM 1574 C C . LEU A 1 199 ? -0.096 -7.786 14.667 1.00 98.00 199 LEU A C 1
ATOM 1576 O O . LEU A 1 199 ? -1.149 -8.118 14.120 1.00 98.00 199 LEU A O 1
ATOM 1580 N N . LYS A 1 200 ? -0.009 -7.627 15.997 1.00 98.38 200 LYS A N 1
ATOM 1581 C CA . LYS A 1 200 ? -1.187 -7.683 16.880 1.00 98.38 200 LYS A CA 1
ATOM 1582 C C . LYS A 1 200 ? -2.089 -6.475 16.662 1.00 98.38 200 LYS A C 1
ATOM 1584 O O . LYS A 1 200 ? -3.297 -6.663 16.558 1.00 98.38 200 LYS A O 1
ATOM 1589 N N . GLU A 1 201 ? -1.511 -5.285 16.541 1.00 98.56 201 GLU A N 1
ATOM 1590 C CA . GLU A 1 201 ? -2.259 -4.065 16.242 1.00 98.56 201 GLU A CA 1
ATOM 1591 C C . GLU A 1 201 ? -2.944 -4.153 14.883 1.00 98.56 201 GLU A C 1
ATOM 1593 O O . GLU A 1 201 ? -4.146 -3.941 14.808 1.00 98.56 201 GLU A O 1
ATOM 1598 N N . PHE A 1 202 ? -2.245 -4.603 13.837 1.00 98.06 202 PHE A N 1
ATOM 1599 C CA . PHE A 1 202 ? -2.837 -4.811 12.509 1.00 98.06 202 PHE A CA 1
ATOM 1600 C C . PHE A 1 202 ? -3.992 -5.816 12.511 1.00 98.06 202 PHE A C 1
ATOM 1602 O O . PHE A 1 202 ? -4.865 -5.756 11.650 1.00 98.06 202 PHE A O 1
ATOM 1609 N N . PHE A 1 203 ? -3.991 -6.771 13.444 1.00 95.88 203 PHE A N 1
ATOM 1610 C CA . PHE A 1 203 ? -5.102 -7.703 13.620 1.00 95.88 203 PHE A CA 1
ATOM 1611 C C . PHE A 1 203 ? -6.254 -7.112 14.444 1.00 95.88 203 PHE A C 1
ATOM 1613 O O . PHE A 1 203 ? -7.406 -7.493 14.225 1.00 95.88 203 PHE A O 1
ATOM 1620 N N . ARG A 1 204 ? -5.939 -6.252 15.420 1.00 97.31 204 ARG A N 1
ATOM 1621 C CA . ARG A 1 204 ? -6.904 -5.612 16.318 1.00 97.31 204 ARG A CA 1
ATOM 1622 C C . ARG A 1 204 ? -7.774 -4.609 15.568 1.00 97.31 204 ARG A C 1
ATOM 1624 O O . ARG A 1 204 ? -8.989 -4.604 15.775 1.00 97.31 204 ARG A O 1
ATOM 1631 N N . VAL A 1 205 ? -7.144 -3.760 14.758 1.00 96.88 205 VAL A N 1
ATOM 1632 C CA . VAL A 1 205 ? -7.789 -2.635 14.070 1.00 96.88 205 VAL A CA 1
ATOM 1633 C C . VAL A 1 205 ? -8.652 -3.061 12.898 1.00 96.88 205 VAL A C 1
ATOM 1635 O O . VAL A 1 205 ? -8.438 -4.129 12.287 1.00 96.88 205 VAL A O 1
#